Protein AF-A0A0L0VUH6-F1 (afdb_monomer_lite)

Foldseek 3Di:
DDDDDDDDDDDDDDDDDDDDDDDDDDDDDDDDDDDDDDDDDDDDDDDDDDDDDDDDDDDDDDDDDDDDDDDDDDDDDDPPPPDPPPPPPDDDQQCDQFPVGGGVLRLLVVQCPPPCLVVVCVDPVDPVQVSLVVSQVSCVVRRHDRDHSVVSNVSVVLLVVLLVVLVVCCVPVLVVQQVVLVVVLVVCVVPVPDDPPPNSNVVSVVVSVVVSCVSHVVD

Radius of gyration: 35.64 Å; chains: 1; bounding box: 73×97×100 Å

Organism: NCBI:txid1165861

Sequence (219 aa):
MSAITPTQPPLTPINTSQHTTQNSQALAPTEGTTASQTQNTPARGRGSRGRSRGGGRGGTQGGTRGGTRGGARSGTRGGAADQQGSQTPHRSWTNDKCRDGLSTLDLIVEWLTVEGNYNLWRNDTVSKREVDEVIVEYIIENGGGKRKWEGVDQQITNLEKKFRAALAYQSQTGQGILDAADELARQAAANPDDSEAEDYVGQAVTETETAIRKICKYF

Structure (mmCIF, N/CA/C/O backbone):
data_AF-A0A0L0VUH6-F1
#
_entry.id   AF-A0A0L0VUH6-F1
#
loop_
_atom_site.group_PDB
_atom_site.id
_atom_site.type_symbol
_atom_site.label_atom_id
_atom_site.label_alt_id
_atom_site.label_comp_id
_atom_site.label_asym_id
_atom_site.label_entity_id
_atom_site.label_seq_id
_atom_site.pdbx_PDB_ins_code
_atom_site.Cartn_x
_atom_site.Cartn_y
_atom_site.Cartn_z
_atom_site.occupancy
_atom_site.B_iso_or_equiv
_atom_site.auth_seq_id
_atom_site.auth_comp_id
_atom_site.auth_asym_id
_atom_site.auth_atom_id
_atom_site.pdbx_PDB_model_num
ATOM 1 N N . MET A 1 1 ? -39.116 -51.487 14.924 1.00 45.53 1 MET A N 1
ATOM 2 C CA . MET A 1 1 ? -37.885 -51.105 14.204 1.00 45.53 1 MET A CA 1
ATOM 3 C C . MET A 1 1 ? -38.313 -50.613 12.833 1.00 45.53 1 MET A C 1
ATOM 5 O O . MET A 1 1 ? -38.606 -51.429 11.973 1.00 45.53 1 MET A O 1
ATOM 9 N N . SER A 1 2 ? -38.486 -49.301 12.688 1.00 44.97 2 SER A N 1
ATOM 10 C CA . SER A 1 2 ? -38.948 -48.668 11.448 1.00 44.97 2 SER A CA 1
ATOM 11 C C . SER A 1 2 ? -37.732 -48.152 10.686 1.00 44.97 2 SER A C 1
ATOM 13 O O . SER A 1 2 ? -36.973 -47.357 11.235 1.00 44.97 2 SER A O 1
ATOM 15 N N . ALA A 1 3 ? -37.532 -48.619 9.454 1.00 51.47 3 ALA A N 1
ATOM 16 C CA . ALA A 1 3 ? -36.530 -48.079 8.541 1.00 51.47 3 ALA A CA 1
ATOM 17 C C . ALA A 1 3 ? -37.184 -46.984 7.690 1.00 51.47 3 ALA A C 1
ATOM 19 O O . ALA A 1 3 ? -38.199 -47.219 7.036 1.00 51.47 3 ALA A O 1
ATOM 20 N N . ILE A 1 4 ? -36.617 -45.782 7.764 1.00 59.38 4 ILE A N 1
ATOM 21 C CA . ILE A 1 4 ? -37.060 -44.576 7.070 1.00 59.38 4 ILE A CA 1
ATOM 22 C C . ILE A 1 4 ? -36.251 -44.468 5.775 1.00 59.38 4 ILE A C 1
ATOM 24 O O . ILE A 1 4 ? -35.022 -44.505 5.789 1.00 59.38 4 ILE A O 1
ATOM 28 N N . THR A 1 5 ? -36.966 -44.366 4.663 1.00 61.25 5 THR A N 1
ATOM 29 C CA . THR A 1 5 ? -36.486 -44.116 3.301 1.00 61.25 5 THR A CA 1
ATOM 30 C C . THR A 1 5 ? -35.843 -42.723 3.193 1.00 61.25 5 THR A C 1
ATOM 32 O O . THR A 1 5 ? -36.425 -41.766 3.707 1.00 61.25 5 THR A O 1
ATOM 35 N N . PRO A 1 6 ? -34.695 -42.545 2.513 1.00 61.16 6 PRO A N 1
ATOM 36 C CA . PRO A 1 6 ? -34.133 -41.217 2.285 1.00 61.16 6 PRO A CA 1
ATOM 37 C C . PRO A 1 6 ? -34.805 -40.518 1.091 1.00 61.16 6 PRO A C 1
ATOM 39 O O . PRO A 1 6 ? -34.715 -40.962 -0.052 1.00 61.16 6 PRO A O 1
ATOM 42 N N . THR A 1 7 ? -35.470 -39.400 1.381 1.00 55.62 7 T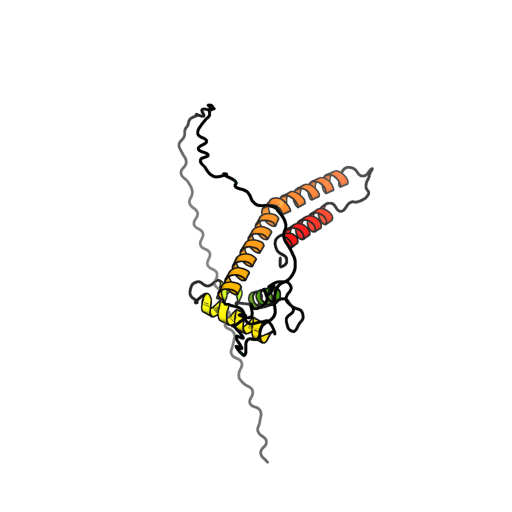HR A N 1
ATOM 43 C CA . THR A 1 7 ? -36.048 -38.452 0.418 1.00 55.62 7 THR A CA 1
ATOM 44 C C . THR A 1 7 ? -34.947 -37.600 -0.219 1.00 55.62 7 THR A C 1
ATOM 46 O O . THR A 1 7 ? -34.249 -36.859 0.469 1.00 55.62 7 THR A O 1
ATOM 49 N N . GLN A 1 8 ? -34.815 -37.686 -1.542 1.00 63.31 8 GLN A N 1
ATOM 50 C CA . GLN A 1 8 ? -33.976 -36.818 -2.371 1.00 63.31 8 GLN A CA 1
ATOM 51 C C . GLN A 1 8 ? -34.703 -35.483 -2.654 1.00 63.31 8 GLN A C 1
ATOM 53 O O . GLN A 1 8 ? -35.898 -35.513 -2.959 1.00 63.31 8 GLN A O 1
ATOM 58 N N . PRO A 1 9 ? -34.035 -34.315 -2.580 1.00 70.12 9 PRO A N 1
ATOM 59 C CA . PRO A 1 9 ? -34.650 -33.033 -2.927 1.00 70.12 9 PRO A CA 1
ATOM 60 C C . PRO A 1 9 ? -34.681 -32.787 -4.453 1.00 70.12 9 PRO A C 1
ATOM 62 O O . PRO A 1 9 ? -33.783 -33.247 -5.165 1.00 70.12 9 PRO A O 1
ATOM 65 N N . PRO A 1 10 ? -35.686 -32.054 -4.977 1.00 64.31 10 PRO A N 1
ATOM 66 C CA . PRO A 1 10 ? -35.826 -31.789 -6.408 1.00 64.31 10 PRO A CA 1
ATOM 67 C C . PRO A 1 10 ? -34.888 -30.675 -6.904 1.00 64.31 10 PRO A C 1
ATOM 69 O O . PRO A 1 10 ? -34.732 -29.634 -6.269 1.00 64.31 10 PRO A O 1
ATOM 72 N N . LEU A 1 11 ? -34.301 -30.902 -8.082 1.00 50.50 11 LEU A N 1
ATOM 73 C CA . LEU A 1 11 ? -33.482 -29.952 -8.836 1.00 50.50 11 LEU A CA 1
ATOM 74 C C . LEU A 1 11 ? -34.370 -28.884 -9.496 1.00 50.50 11 LEU A C 1
ATOM 76 O O . LEU A 1 11 ? -35.299 -29.214 -10.232 1.00 50.50 11 LEU A O 1
ATOM 80 N N . THR A 1 12 ? -34.065 -27.607 -9.274 1.00 61.31 12 THR A N 1
ATOM 81 C CA . THR A 1 12 ? -34.661 -26.478 -10.005 1.00 61.31 12 THR A CA 1
ATOM 82 C C . THR A 1 12 ? -33.835 -26.135 -11.253 1.00 61.31 12 THR A C 1
ATOM 84 O O . THR A 1 12 ? -32.605 -26.128 -11.165 1.00 61.31 12 THR A O 1
ATOM 87 N N . PRO A 1 13 ? -34.457 -25.807 -12.400 1.00 58.12 13 PRO A N 1
ATOM 88 C CA . PRO A 1 13 ? -33.733 -25.440 -13.616 1.00 58.12 13 PRO A CA 1
ATOM 89 C C . PRO A 1 13 ? -33.161 -24.012 -13.563 1.00 58.12 13 PRO A C 1
ATOM 91 O O . PRO A 1 13 ? -33.837 -23.061 -13.174 1.00 58.12 13 PRO A O 1
ATOM 94 N N . ILE A 1 14 ? -31.909 -23.882 -14.011 1.00 45.34 14 ILE A N 1
ATOM 95 C CA . ILE A 1 14 ? -31.193 -22.624 -14.258 1.00 45.34 14 ILE A CA 1
ATOM 96 C C . ILE A 1 14 ? -31.806 -21.947 -15.491 1.00 45.34 14 ILE A C 1
ATOM 98 O O . ILE A 1 14 ? -31.792 -22.509 -16.585 1.00 45.34 14 ILE A O 1
ATOM 102 N N . ASN A 1 15 ? -32.340 -20.737 -15.316 1.00 39.78 15 ASN A N 1
ATOM 103 C CA . ASN A 1 15 ? -32.792 -19.889 -16.414 1.00 39.78 15 ASN A CA 1
ATOM 104 C C . ASN A 1 15 ? -31.609 -19.053 -16.925 1.00 39.78 15 ASN A C 1
ATOM 106 O O . ASN A 1 15 ? -31.165 -18.107 -16.276 1.00 39.78 15 ASN A O 1
ATOM 110 N N . THR A 1 16 ? -31.085 -19.443 -18.084 1.00 45.25 16 THR A N 1
ATOM 111 C CA . THR A 1 16 ? -30.173 -18.647 -18.903 1.00 45.25 16 THR A CA 1
ATOM 112 C C . THR A 1 16 ? -31.002 -17.713 -19.779 1.00 45.25 16 THR A C 1
ATOM 114 O O . THR A 1 16 ? -31.770 -18.177 -20.616 1.00 45.25 16 THR A O 1
ATOM 117 N N . SER A 1 17 ? -30.816 -16.403 -19.640 1.00 42.78 17 SER A N 1
ATOM 118 C CA . SER A 1 17 ? -31.222 -15.433 -20.661 1.00 42.78 17 SER A CA 1
ATOM 119 C C . SER A 1 17 ? -30.158 -14.351 -20.788 1.00 42.78 17 SER A C 1
ATOM 121 O O . SER A 1 17 ? -30.015 -13.471 -19.945 1.00 42.78 17 SER A O 1
ATOM 123 N N . GLN A 1 18 ? -29.387 -14.474 -21.865 1.00 44.50 18 GLN A N 1
ATOM 124 C CA . GLN A 1 18 ? -28.604 -13.407 -22.471 1.00 44.50 18 GLN A CA 1
ATOM 125 C C . GLN A 1 18 ? -29.563 -12.496 -23.240 1.00 44.50 18 GLN A C 1
ATOM 127 O O . GLN A 1 18 ? -30.376 -13.015 -23.996 1.00 44.50 18 GLN A O 1
ATOM 132 N N . HIS A 1 19 ? -29.423 -11.174 -23.139 1.00 41.66 19 HIS A N 1
ATOM 133 C CA . HIS A 1 19 ? -29.812 -10.281 -24.231 1.00 41.66 19 HIS A CA 1
ATOM 134 C C . HIS A 1 19 ? -28.859 -9.086 -24.331 1.00 41.66 19 HIS A C 1
ATOM 136 O O . HIS A 1 19 ? -28.822 -8.191 -23.492 1.00 41.66 19 HIS A O 1
ATOM 142 N N . THR A 1 20 ? -28.085 -9.119 -25.412 1.00 37.25 20 THR A N 1
ATOM 143 C CA . THR A 1 20 ? -27.395 -8.017 -26.078 1.00 37.25 20 THR A CA 1
ATOM 144 C C . THR A 1 20 ? -28.388 -6.939 -26.520 1.00 37.25 20 THR A C 1
ATOM 146 O O . THR A 1 20 ? -29.437 -7.264 -27.070 1.00 37.25 20 THR A O 1
ATOM 149 N N . THR A 1 21 ? -28.031 -5.658 -26.404 1.00 43.62 21 THR A N 1
ATOM 150 C CA . THR A 1 21 ? -28.486 -4.621 -27.345 1.00 43.62 21 THR A CA 1
ATOM 151 C C . THR A 1 21 ? -27.389 -3.574 -27.515 1.00 43.62 21 THR A C 1
ATOM 153 O O . THR A 1 21 ? -27.015 -2.868 -26.582 1.00 43.62 21 THR A O 1
ATOM 156 N N . GLN A 1 22 ? -26.859 -3.537 -28.736 1.00 38.44 22 GLN A N 1
ATOM 157 C CA . GLN A 1 22 ? -26.059 -2.462 -29.306 1.00 38.44 22 GLN A CA 1
ATOM 158 C C . GLN A 1 22 ? -26.933 -1.214 -29.468 1.00 38.44 22 GLN A C 1
ATOM 160 O O . GLN A 1 22 ? -28.085 -1.332 -29.881 1.00 38.44 22 GLN A O 1
ATOM 165 N N . ASN A 1 23 ? -26.376 -0.022 -29.260 1.00 44.12 23 ASN A N 1
ATOM 166 C CA . ASN A 1 23 ? -26.868 1.138 -29.993 1.00 44.12 23 ASN A CA 1
ATOM 167 C C . ASN A 1 23 ? -25.711 2.064 -30.370 1.00 44.12 23 ASN A C 1
ATOM 169 O O . ASN A 1 23 ? -25.041 2.644 -29.518 1.00 44.12 23 ASN A O 1
ATOM 173 N N . SER A 1 24 ? -25.480 2.154 -31.674 1.00 41.31 24 SER A N 1
ATOM 174 C CA . SER A 1 24 ? -24.585 3.097 -32.327 1.00 41.31 24 SER A CA 1
ATOM 175 C C . SER A 1 24 ? -25.393 4.324 -32.725 1.00 41.31 24 SER A C 1
ATOM 177 O O . SER A 1 24 ? -26.361 4.181 -33.462 1.00 41.31 24 SER A O 1
ATOM 179 N N . GLN A 1 25 ? -24.956 5.523 -32.342 1.00 45.19 25 GLN A N 1
ATOM 180 C CA . GLN A 1 25 ? -25.205 6.726 -33.139 1.00 45.19 25 GLN A CA 1
ATOM 181 C C . GLN A 1 25 ? -23.955 7.605 -33.127 1.00 45.19 25 GLN A C 1
ATOM 183 O O . GLN A 1 25 ? -23.572 8.176 -32.111 1.00 45.19 25 GLN A O 1
ATOM 188 N N . ALA A 1 26 ? -23.320 7.664 -34.294 1.00 38.22 26 ALA A N 1
ATOM 189 C CA . ALA A 1 26 ? -22.352 8.672 -34.678 1.00 38.22 26 ALA A CA 1
ATOM 190 C C . ALA A 1 26 ? -23.078 9.746 -35.499 1.00 38.22 26 ALA A C 1
ATOM 192 O O . ALA A 1 26 ? -23.888 9.404 -36.358 1.00 38.22 26 ALA A O 1
ATOM 193 N N . LEU A 1 27 ? -22.742 11.015 -35.272 1.00 41.66 27 LEU A N 1
ATOM 194 C CA . LEU A 1 27 ? -22.866 12.113 -36.234 1.00 41.66 27 LEU A CA 1
ATOM 195 C C . LEU A 1 27 ? -21.835 13.185 -35.846 1.00 41.66 27 LEU A C 1
ATOM 197 O O . LEU A 1 27 ? -21.813 13.662 -34.715 1.00 41.66 27 LEU A O 1
ATOM 201 N N . ALA A 1 28 ? -20.933 13.470 -36.784 1.00 40.94 28 ALA A N 1
ATOM 202 C CA . ALA A 1 28 ? -19.843 14.446 -36.714 1.00 40.94 28 ALA A CA 1
ATOM 203 C C . ALA A 1 28 ? -20.302 15.822 -37.283 1.00 40.94 28 ALA A C 1
ATOM 205 O O . ALA A 1 28 ? -21.505 16.062 -37.360 1.00 40.94 28 ALA A O 1
ATOM 206 N N . PRO A 1 29 ? -19.407 16.697 -37.785 1.00 51.34 29 PRO A N 1
ATO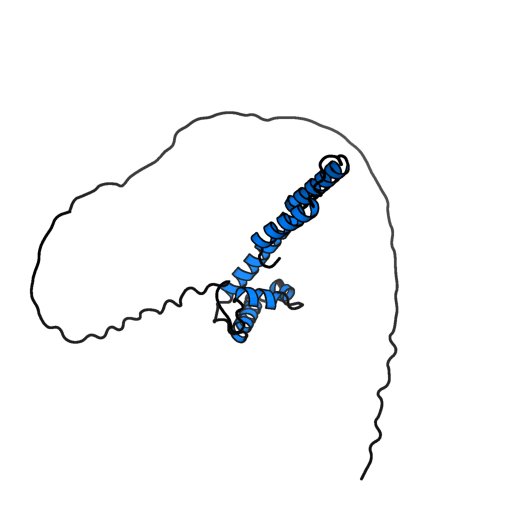M 207 C CA . PRO A 1 29 ? -18.641 17.724 -37.072 1.00 51.34 29 PRO A CA 1
ATOM 208 C C . PRO A 1 29 ? -19.001 19.157 -37.539 1.00 51.34 29 PRO A C 1
ATOM 210 O O . PRO A 1 29 ? -19.604 19.339 -38.594 1.00 51.34 29 PRO A O 1
ATOM 213 N N . THR A 1 30 ? -18.550 20.195 -36.828 1.00 41.25 30 THR A N 1
ATOM 214 C CA . THR A 1 30 ? -18.412 21.546 -37.414 1.00 41.25 30 THR A CA 1
ATOM 215 C C . THR A 1 30 ? -17.093 22.182 -36.995 1.00 41.25 30 THR A C 1
ATOM 217 O O . THR A 1 30 ? -16.830 22.374 -35.809 1.00 41.25 30 THR A O 1
ATOM 220 N N . GLU A 1 31 ? -16.278 22.477 -38.004 1.00 36.47 31 GLU A N 1
ATOM 221 C CA . GLU A 1 31 ? -14.989 23.160 -37.956 1.00 36.47 31 GLU A CA 1
ATOM 222 C C . GLU A 1 31 ? -15.128 24.694 -38.004 1.00 36.47 31 GLU A C 1
ATOM 224 O O . GLU A 1 31 ? -16.143 25.226 -38.451 1.00 36.47 31 GLU A O 1
ATOM 229 N N . GLY A 1 32 ? -14.025 25.373 -37.656 1.00 33.19 32 GLY A N 1
ATOM 230 C CA . GLY A 1 32 ? -13.694 26.758 -38.031 1.00 33.19 32 GLY A CA 1
ATOM 231 C C . GLY A 1 32 ? -14.122 27.800 -36.989 1.00 33.19 32 GLY A C 1
ATOM 232 O O . GLY A 1 32 ? -15.276 27.851 -36.603 1.00 33.19 32 GLY A O 1
ATOM 233 N N . THR A 1 33 ? -13.287 28.719 -36.499 1.00 35.22 33 THR A N 1
ATOM 234 C CA . THR A 1 33 ? -12.288 29.507 -37.235 1.00 35.22 33 THR A CA 1
ATOM 235 C C . THR A 1 33 ? -11.374 30.271 -36.251 1.00 35.22 33 THR A C 1
ATOM 237 O O . THR A 1 33 ? -11.850 31.059 -35.444 1.00 35.22 33 THR A O 1
ATOM 240 N N . THR A 1 34 ? -10.069 29.993 -36.349 1.00 33.03 34 THR A N 1
ATOM 241 C CA . THR A 1 34 ? -8.914 30.905 -36.540 1.00 33.03 34 THR A CA 1
ATOM 242 C C . THR A 1 34 ? -8.595 32.091 -35.603 1.00 33.03 34 THR A C 1
ATOM 244 O O . THR A 1 34 ? -9.346 33.053 -35.499 1.00 33.03 34 THR A O 1
ATOM 247 N N . ALA A 1 35 ? -7.311 32.063 -35.186 1.00 34.69 35 ALA A N 1
ATOM 248 C CA . ALA A 1 35 ? -6.339 33.159 -34.983 1.00 34.69 35 ALA A CA 1
ATOM 249 C C . ALA A 1 35 ? -6.442 34.023 -33.716 1.00 34.69 35 ALA A C 1
ATOM 251 O O . ALA A 1 35 ? -7.524 34.360 -33.273 1.00 34.69 35 ALA A O 1
ATOM 252 N N . SER A 1 36 ? -5.371 34.552 -33.116 1.00 34.91 36 SER A N 1
ATOM 253 C CA . SER A 1 36 ? -3.905 34.420 -33.191 1.00 34.91 36 SER A CA 1
ATOM 254 C C . SER A 1 36 ? -3.344 35.334 -32.073 1.00 34.91 36 SER A C 1
ATOM 256 O O . SER A 1 36 ? -4.065 36.194 -31.575 1.00 34.91 36 SER A O 1
ATOM 258 N N . GLN A 1 37 ? -2.031 35.246 -31.826 1.00 40.22 37 GLN A N 1
ATOM 259 C CA . GLN A 1 37 ? -1.150 36.282 -31.244 1.00 40.22 37 GLN A CA 1
ATOM 260 C C . GLN A 1 37 ? -1.112 36.435 -29.714 1.00 40.22 37 GLN A C 1
ATOM 262 O O . GLN A 1 37 ? -2.118 36.276 -29.044 1.00 40.22 37 GLN A O 1
ATOM 267 N N . THR A 1 38 ? -0.032 36.854 -29.048 1.00 32.22 38 THR A N 1
ATOM 268 C CA . THR A 1 38 ? 1.427 36.965 -29.265 1.00 32.22 38 THR A CA 1
ATOM 269 C C . THR A 1 38 ? 1.933 37.564 -27.937 1.00 32.22 38 THR A C 1
ATOM 271 O O . THR A 1 38 ? 1.322 38.507 -27.456 1.00 32.22 38 THR A O 1
ATOM 274 N N . GLN A 1 39 ? 3.020 37.021 -27.374 1.00 37.69 39 GLN A N 1
ATOM 275 C CA . GLN A 1 39 ? 4.030 37.649 -26.488 1.00 37.69 39 GLN A CA 1
ATOM 276 C C . GLN A 1 39 ? 3.591 38.535 -25.294 1.00 37.69 39 GLN A C 1
ATOM 278 O O . GLN A 1 39 ? 2.885 39.523 -25.440 1.00 37.69 39 GLN A O 1
ATOM 283 N N . ASN A 1 40 ? 4.184 38.287 -24.116 1.00 41.88 40 ASN A N 1
ATOM 284 C CA . ASN A 1 40 ? 5.182 39.202 -23.529 1.00 41.88 40 ASN A CA 1
ATOM 285 C C . ASN A 1 40 ? 5.651 38.733 -22.141 1.00 41.88 40 ASN A C 1
ATOM 287 O O . ASN A 1 40 ? 4.916 38.757 -21.157 1.00 41.88 40 ASN A O 1
ATOM 291 N N . THR A 1 41 ? 6.930 38.377 -22.063 1.00 40.84 41 THR A N 1
ATOM 292 C CA . THR A 1 41 ? 7.759 38.496 -20.859 1.00 40.84 41 THR A CA 1
ATOM 293 C C . THR A 1 41 ? 8.049 39.975 -20.588 1.00 40.84 41 THR A C 1
ATOM 295 O O . THR A 1 41 ? 8.183 40.762 -21.526 1.00 40.84 41 THR A O 1
ATOM 298 N N . PRO A 1 42 ? 8.280 40.349 -19.322 1.00 45.25 42 PRO A N 1
ATOM 299 C CA . PRO A 1 42 ? 9.554 41.010 -19.062 1.00 45.25 42 PRO A CA 1
ATOM 300 C C . PRO A 1 42 ? 10.287 40.462 -17.836 1.00 45.25 42 PRO A C 1
ATOM 302 O O . PRO A 1 42 ? 9.715 40.085 -16.815 1.00 45.25 42 PRO A O 1
ATOM 305 N N . ALA A 1 43 ? 11.608 40.456 -17.972 1.00 38.41 43 ALA A N 1
ATOM 306 C CA . ALA A 1 43 ? 12.579 40.161 -16.937 1.00 38.41 43 ALA A CA 1
ATOM 307 C C . ALA A 1 43 ? 13.034 41.434 -16.190 1.00 38.41 43 ALA A C 1
ATOM 309 O O . ALA A 1 43 ? 12.975 42.531 -16.740 1.00 38.41 43 ALA A O 1
ATOM 310 N N . ARG A 1 44 ? 13.666 41.197 -15.025 1.00 37.28 44 ARG A N 1
ATOM 311 C CA . ARG A 1 44 ? 14.695 41.990 -14.297 1.00 37.28 44 ARG A CA 1
ATOM 312 C C . ARG A 1 44 ? 14.286 42.948 -13.162 1.00 37.28 44 ARG A C 1
ATOM 314 O O . ARG A 1 44 ? 13.527 43.884 -13.345 1.00 37.28 44 ARG A O 1
ATOM 321 N N . GLY A 1 45 ? 15.032 42.799 -12.051 1.00 33.62 45 GLY A N 1
ATOM 322 C CA . GLY A 1 45 ? 15.390 43.851 -11.076 1.00 33.62 45 GLY A CA 1
ATOM 323 C C . GLY A 1 45 ? 15.231 43.403 -9.614 1.00 33.62 45 GLY A C 1
ATOM 324 O O . GLY A 1 45 ? 14.161 43.540 -9.050 1.00 33.62 45 GLY A O 1
ATOM 325 N N . ARG A 1 46 ? 16.164 42.666 -8.993 1.00 35.16 46 ARG A N 1
ATOM 326 C CA . ARG A 1 46 ? 17.366 43.128 -8.252 1.00 35.16 46 ARG A CA 1
ATOM 327 C C . ARG A 1 46 ? 17.111 44.286 -7.262 1.00 35.16 46 ARG A C 1
ATOM 329 O O . ARG A 1 46 ? 17.062 45.430 -7.688 1.00 35.16 46 ARG A O 1
ATOM 336 N N . GLY A 1 47 ? 17.159 44.004 -5.949 1.00 31.39 47 GLY A N 1
ATOM 337 C CA . GLY A 1 47 ? 17.685 44.972 -4.967 1.00 31.39 47 GLY A CA 1
ATOM 338 C C . GLY A 1 47 ? 17.025 45.081 -3.582 1.00 31.39 47 GLY A C 1
ATOM 339 O O . GLY A 1 47 ? 16.186 45.935 -3.377 1.00 31.39 47 GLY A O 1
ATOM 340 N N . SER A 1 48 ? 17.569 44.329 -2.617 1.00 35.97 48 SER A N 1
ATOM 341 C CA . SER A 1 48 ? 18.084 44.799 -1.310 1.00 35.97 48 SER A CA 1
ATOM 342 C C . SER A 1 48 ? 17.198 45.481 -0.236 1.00 35.97 48 SER A C 1
ATOM 344 O O . SER A 1 48 ? 16.644 46.551 -0.435 1.00 35.97 48 SER A O 1
ATOM 346 N N . ARG A 1 49 ? 17.391 44.952 0.990 1.00 40.47 49 ARG A N 1
ATOM 347 C CA . ARG A 1 49 ? 17.370 45.580 2.337 1.00 40.47 49 ARG A CA 1
ATOM 348 C C . ARG A 1 49 ? 16.050 45.603 3.118 1.00 40.47 49 ARG A C 1
ATOM 350 O O . ARG A 1 49 ? 15.167 46.409 2.886 1.00 40.47 49 ARG A O 1
ATOM 357 N N . GLY A 1 50 ? 16.040 44.795 4.182 1.00 35.41 50 GLY A N 1
ATOM 358 C CA . GLY A 1 50 ? 15.082 44.882 5.285 1.00 35.41 50 GLY A CA 1
ATOM 359 C C . GLY A 1 50 ? 15.320 43.833 6.375 1.00 35.41 50 GLY A C 1
ATOM 360 O O . GLY A 1 50 ? 14.402 43.115 6.747 1.00 35.41 50 GLY A O 1
ATOM 361 N N . ARG A 1 51 ? 16.562 43.674 6.860 1.00 37.12 51 ARG A N 1
ATOM 362 C CA . ARG A 1 51 ? 16.857 42.843 8.043 1.00 37.12 51 ARG A CA 1
ATOM 363 C C . ARG A 1 51 ? 16.472 43.622 9.301 1.00 37.12 51 ARG A C 1
ATOM 365 O O . ARG A 1 51 ? 17.210 44.516 9.696 1.00 37.12 51 ARG A O 1
ATOM 372 N N . SER A 1 52 ? 15.386 43.226 9.956 1.00 38.09 52 SER A N 1
ATOM 373 C CA . SER A 1 52 ? 15.122 43.591 11.348 1.00 38.09 52 SER A CA 1
ATOM 374 C C . SER A 1 52 ? 15.576 42.431 12.240 1.00 38.09 52 SER A C 1
ATOM 376 O O . SER A 1 52 ? 14.915 41.401 12.339 1.00 38.09 52 SER A O 1
ATOM 378 N N . ARG A 1 53 ? 16.783 42.553 12.807 1.00 38.84 53 ARG A N 1
ATOM 379 C CA . ARG A 1 53 ? 17.292 41.712 13.902 1.00 38.84 53 ARG A CA 1
ATOM 380 C C . ARG A 1 53 ? 17.353 42.603 15.134 1.00 38.84 53 ARG A C 1
ATOM 382 O O . ARG A 1 53 ? 18.245 43.440 15.232 1.00 38.84 53 ARG A O 1
ATOM 389 N N . GLY A 1 54 ? 16.413 42.414 16.049 1.00 35.66 54 GLY A N 1
ATOM 390 C CA . GLY A 1 54 ? 16.400 43.058 17.354 1.00 35.66 54 GLY A CA 1
ATOM 391 C C . GLY A 1 54 ? 16.519 42.024 18.468 1.00 35.66 54 GLY A C 1
ATOM 392 O O . GLY A 1 54 ? 15.647 41.178 18.604 1.00 35.66 54 GLY A O 1
ATOM 393 N N . GLY A 1 55 ? 17.591 42.148 19.255 1.00 33.22 55 GLY A N 1
ATOM 394 C CA . GLY A 1 55 ? 17.530 42.029 20.714 1.00 33.22 55 GLY A CA 1
ATOM 395 C C . GLY A 1 55 ? 17.777 40.659 21.350 1.00 33.22 55 GLY A C 1
ATOM 396 O O . GLY A 1 55 ? 16.963 39.756 21.226 1.00 33.22 55 GLY A O 1
ATOM 397 N N . GLY A 1 56 ? 18.846 40.567 22.154 1.00 33.56 56 GLY A N 1
ATOM 398 C CA . GLY A 1 56 ? 18.828 39.710 23.346 1.00 33.56 56 GLY A CA 1
ATOM 399 C C . GLY A 1 56 ? 20.032 38.797 23.586 1.00 33.56 56 GLY A C 1
ATOM 400 O O . GLY A 1 56 ? 19.862 37.588 23.690 1.00 33.56 56 GLY A O 1
ATOM 401 N N . ARG A 1 57 ? 21.246 39.344 23.739 1.00 37.69 57 ARG A N 1
ATOM 402 C CA . ARG A 1 57 ? 22.324 38.683 24.502 1.00 37.69 57 ARG A CA 1
ATOM 403 C C . ARG A 1 57 ? 23.015 39.712 25.393 1.00 37.69 57 ARG A C 1
ATOM 405 O O . ARG A 1 57 ? 23.859 40.466 24.927 1.00 37.69 57 ARG A O 1
ATOM 412 N N . GLY A 1 58 ? 22.633 39.723 26.666 1.00 36.69 58 GLY A N 1
ATOM 413 C CA . GLY A 1 58 ? 23.362 40.365 27.755 1.00 36.69 58 GLY A CA 1
ATOM 414 C C . GLY A 1 58 ? 23.713 39.290 28.774 1.00 36.69 58 GLY A C 1
ATOM 415 O O . GLY A 1 58 ? 22.819 38.689 29.359 1.00 36.69 58 GLY A O 1
ATOM 416 N N . GLY A 1 59 ? 25.004 38.989 28.897 1.00 36.03 59 GLY A N 1
ATOM 417 C CA . GLY A 1 59 ? 25.535 38.060 29.886 1.00 36.03 59 GLY A CA 1
ATOM 418 C C . GLY A 1 59 ? 25.795 38.741 31.226 1.00 36.03 59 GLY A C 1
ATOM 419 O O . GLY A 1 59 ? 26.061 39.939 31.296 1.00 36.03 59 GLY A O 1
ATOM 420 N N . THR A 1 60 ? 25.752 37.952 32.292 1.00 37.25 60 THR A N 1
ATOM 421 C CA . THR A 1 60 ? 26.344 38.256 33.602 1.00 37.25 60 THR A CA 1
ATOM 422 C C . THR A 1 60 ? 26.605 36.899 34.260 1.00 37.25 60 THR A C 1
ATOM 424 O O . THR A 1 60 ? 25.710 36.069 34.345 1.00 37.25 60 THR A O 1
ATOM 427 N N . GLN A 1 61 ? 27.881 36.511 34.318 1.00 40.75 61 GLN A N 1
ATOM 428 C CA . GLN A 1 61 ? 28.681 36.380 35.545 1.00 40.75 61 GLN A CA 1
ATOM 429 C C . GLN A 1 61 ? 28.283 35.216 36.462 1.00 40.75 61 GLN A C 1
ATOM 431 O O . GLN A 1 61 ? 27.172 35.164 36.970 1.00 40.75 61 GLN A O 1
ATOM 436 N N . GLY A 1 62 ? 29.261 34.353 36.759 1.00 35.97 62 GL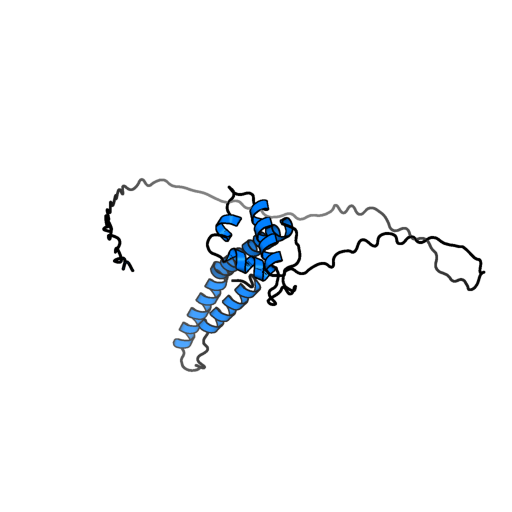Y A N 1
ATOM 437 C CA . GLY A 1 62 ? 29.221 33.515 37.958 1.00 35.97 62 GLY A CA 1
ATOM 438 C C . GLY A 1 62 ? 29.811 32.121 37.794 1.00 35.97 62 GLY A C 1
ATOM 439 O O . GLY A 1 62 ? 29.090 31.137 37.891 1.00 35.97 62 GLY A O 1
ATOM 440 N N . GLY A 1 63 ? 31.122 32.014 37.582 1.00 37.50 63 GLY A N 1
ATOM 441 C CA . GLY A 1 63 ? 31.847 30.774 37.845 1.00 37.50 63 GLY A CA 1
ATOM 442 C C . GLY A 1 63 ? 32.883 31.016 38.929 1.00 37.50 63 GLY A C 1
ATOM 443 O O . GLY A 1 63 ? 33.835 31.737 38.660 1.00 37.50 63 GLY A O 1
ATOM 444 N N . THR A 1 64 ? 32.723 30.431 40.123 1.00 35.88 64 THR A N 1
ATOM 445 C CA . THR A 1 64 ? 33.803 29.791 40.910 1.00 35.88 64 THR A CA 1
ATOM 446 C C . THR A 1 64 ? 33.294 29.181 42.227 1.00 35.88 64 THR A C 1
ATOM 448 O O . THR A 1 64 ? 32.653 29.843 43.028 1.00 35.88 64 THR A O 1
ATOM 451 N N . ARG A 1 65 ? 33.657 27.904 42.422 1.00 41.72 65 ARG A N 1
ATOM 452 C CA . ARG A 1 65 ? 34.218 27.246 43.625 1.00 41.72 65 ARG A CA 1
ATOM 453 C C . ARG A 1 65 ? 33.674 27.561 45.035 1.00 41.72 65 ARG A C 1
ATOM 455 O O . ARG A 1 65 ? 33.878 28.635 45.580 1.00 41.72 65 ARG A O 1
ATOM 462 N N . GLY A 1 66 ? 33.255 26.484 45.700 1.00 36.31 66 GLY A N 1
ATOM 463 C CA . GLY A 1 66 ? 33.192 26.289 47.157 1.00 36.31 66 GLY A CA 1
ATOM 464 C C . GLY A 1 66 ? 32.273 25.090 47.411 1.00 36.31 66 GLY A C 1
ATOM 465 O O . GLY A 1 66 ? 31.208 25.029 46.823 1.00 36.31 66 GLY A O 1
ATOM 466 N N . GLY A 1 67 ? 32.604 24.028 48.133 1.00 33.91 67 GLY A N 1
ATOM 467 C CA . GLY A 1 67 ? 33.383 23.930 49.356 1.00 33.91 67 GLY A CA 1
ATOM 468 C C . GLY A 1 67 ? 32.582 23.008 50.285 1.00 33.91 67 GLY A C 1
ATOM 469 O O . GLY A 1 67 ? 31.399 23.216 50.516 1.00 33.91 67 GLY A O 1
ATOM 470 N N . THR A 1 68 ? 33.217 21.933 50.721 1.00 40.16 68 THR A N 1
ATOM 471 C CA . THR A 1 68 ? 32.716 20.818 51.535 1.00 40.16 68 THR A CA 1
ATOM 472 C C . THR A 1 68 ? 32.021 21.188 52.857 1.00 40.16 68 THR A C 1
ATOM 474 O O . THR A 1 68 ? 32.436 22.122 53.531 1.00 40.16 68 THR A O 1
ATOM 477 N N . ARG A 1 69 ? 31.151 20.256 53.294 1.00 43.56 69 ARG A N 1
ATOM 478 C CA . ARG A 1 69 ? 30.734 19.909 54.676 1.00 43.56 69 ARG A CA 1
ATOM 479 C C . ARG A 1 69 ? 29.742 20.830 55.399 1.00 43.56 69 ARG A C 1
ATOM 481 O O . ARG A 1 69 ? 30.066 21.939 55.797 1.00 43.56 69 ARG A O 1
ATOM 488 N N . GLY A 1 70 ? 28.600 20.240 55.762 1.00 35.78 70 GLY A N 1
ATOM 489 C CA . GLY A 1 70 ? 27.741 20.744 56.830 1.00 35.78 70 GLY A CA 1
ATOM 490 C C . GLY A 1 70 ? 26.568 19.818 57.161 1.00 35.78 70 GLY A C 1
ATOM 491 O O . GLY A 1 70 ? 25.579 19.817 56.448 1.00 35.78 70 GLY A O 1
ATOM 492 N N . GLY A 1 71 ? 26.692 19.077 58.266 1.00 33.81 71 GLY A N 1
ATOM 493 C CA . GLY A 1 71 ? 25.631 18.961 59.277 1.00 33.81 71 GLY A CA 1
ATOM 494 C C . GLY A 1 71 ? 24.418 18.067 59.004 1.00 33.81 71 GLY A C 1
ATOM 495 O O . GLY A 1 71 ? 23.490 18.434 58.299 1.00 33.81 71 GLY A O 1
ATOM 496 N N . ALA A 1 72 ? 24.378 16.941 59.715 1.00 43.16 72 ALA A N 1
ATOM 497 C CA . ALA A 1 72 ? 23.195 16.122 59.954 1.00 43.16 72 ALA A CA 1
ATOM 498 C C . ALA A 1 72 ? 22.038 16.893 60.625 1.00 43.16 72 ALA A C 1
ATOM 500 O O . ALA A 1 72 ? 22.299 17.744 61.476 1.00 43.16 72 ALA A O 1
ATOM 501 N N . ARG A 1 73 ? 20.785 16.478 60.354 1.00 42.12 73 ARG A N 1
ATOM 502 C CA . ARG A 1 73 ? 19.727 16.225 61.362 1.00 42.12 73 ARG A CA 1
ATOM 503 C C . ARG A 1 73 ? 18.434 15.662 60.741 1.00 42.12 73 ARG A C 1
ATOM 505 O O . ARG A 1 73 ? 17.831 16.284 59.883 1.00 42.12 73 ARG A O 1
ATOM 512 N N . SER A 1 74 ? 18.066 14.476 61.234 1.00 42.84 74 SER A N 1
ATOM 513 C CA . SER A 1 74 ? 16.727 13.948 61.564 1.00 42.84 74 SER A CA 1
ATOM 514 C C . SER A 1 74 ? 15.478 14.579 60.919 1.00 42.84 74 SER A C 1
ATOM 516 O O . SER A 1 74 ? 15.206 15.759 61.121 1.00 42.84 74 SER A O 1
ATOM 518 N N . GLY A 1 75 ? 14.641 13.748 60.281 1.00 37.62 75 GLY A N 1
ATOM 519 C CA . GLY A 1 75 ? 13.304 14.138 59.823 1.00 37.62 75 GLY A CA 1
ATOM 520 C C . GLY A 1 75 ? 12.469 12.979 59.268 1.00 37.62 75 GLY A C 1
ATOM 521 O O . GLY A 1 75 ? 12.548 12.636 58.099 1.00 37.62 75 GLY A O 1
ATOM 522 N N . THR A 1 76 ? 11.687 12.379 60.156 1.00 39.59 76 THR A N 1
ATOM 523 C CA . THR A 1 76 ? 10.574 11.429 60.011 1.00 39.59 76 THR A CA 1
ATOM 524 C C . THR A 1 76 ? 9.694 11.539 58.746 1.00 39.59 76 THR A C 1
ATOM 526 O O . THR A 1 76 ? 9.317 12.630 58.346 1.00 39.59 76 THR A O 1
ATOM 529 N N . ARG A 1 77 ? 9.288 10.360 58.231 1.00 45.62 77 ARG A N 1
ATOM 530 C CA . ARG A 1 77 ? 8.089 9.999 57.428 1.00 45.62 77 ARG A CA 1
ATOM 531 C C . ARG A 1 77 ? 7.519 11.020 56.429 1.00 45.62 77 ARG A C 1
ATOM 533 O O . ARG A 1 77 ? 6.894 12.003 56.804 1.00 45.62 77 ARG A O 1
ATOM 540 N N . GLY A 1 78 ? 7.472 10.585 55.174 1.00 35.16 78 GLY A N 1
ATOM 541 C CA . GLY A 1 78 ? 6.505 11.059 54.188 1.00 35.16 78 GLY A CA 1
ATOM 542 C C . GLY A 1 78 ? 6.621 10.242 52.913 1.00 35.16 78 GLY A C 1
ATOM 543 O O . GLY A 1 78 ? 7.381 10.599 52.023 1.00 35.16 78 GLY A O 1
ATOM 544 N N . GLY A 1 79 ? 5.917 9.111 52.851 1.00 44.28 79 GLY A N 1
ATOM 545 C CA . GLY A 1 79 ? 5.750 8.359 51.614 1.00 44.28 79 GLY A CA 1
ATOM 546 C C . GLY A 1 79 ? 4.937 9.188 50.629 1.00 44.28 79 GLY A C 1
ATOM 547 O O . GLY A 1 79 ? 3.714 9.145 50.655 1.00 44.28 79 GLY A O 1
ATOM 548 N N . ALA A 1 80 ? 5.623 9.943 49.781 1.00 40.47 80 ALA A N 1
ATOM 549 C CA . ALA A 1 80 ? 5.085 10.437 48.528 1.00 40.47 80 ALA A CA 1
ATOM 550 C C . ALA A 1 80 ? 5.609 9.502 47.435 1.00 40.47 80 ALA A C 1
ATOM 552 O O . ALA A 1 80 ? 6.604 9.782 46.768 1.00 40.47 80 ALA A O 1
ATOM 553 N N . ALA A 1 81 ? 4.950 8.349 47.284 1.00 47.44 81 ALA A N 1
ATOM 554 C CA . ALA A 1 81 ? 4.924 7.658 46.001 1.00 47.44 81 ALA A CA 1
ATOM 555 C C . ALA A 1 81 ? 4.047 8.511 45.077 1.00 47.44 81 ALA A C 1
ATOM 557 O O . ALA A 1 81 ? 2.885 8.201 44.823 1.00 47.44 81 ALA A O 1
ATOM 558 N N . ASP A 1 82 ? 4.587 9.668 44.698 1.00 42.53 82 ASP A N 1
ATOM 559 C CA . ASP A 1 82 ? 3.979 10.532 43.711 1.00 42.53 82 ASP A CA 1
ATOM 560 C C . ASP A 1 82 ? 4.046 9.800 42.377 1.00 42.53 82 ASP A C 1
ATOM 562 O O . ASP A 1 82 ? 5.032 9.132 42.043 1.00 42.53 82 ASP A O 1
ATOM 566 N N . GLN A 1 83 ? 2.916 9.833 41.696 1.00 53.06 83 GLN A N 1
ATOM 567 C CA . GLN A 1 83 ? 2.572 8.982 40.583 1.00 53.06 83 GLN A CA 1
ATOM 568 C C . GLN A 1 83 ? 3.556 9.251 39.448 1.00 53.06 83 GLN A C 1
ATOM 570 O O . GLN A 1 83 ? 3.375 10.165 38.645 1.00 53.06 83 GLN A O 1
ATOM 575 N N . GLN A 1 84 ? 4.600 8.425 39.349 1.00 45.72 84 GLN A N 1
ATOM 576 C CA . GLN A 1 84 ? 5.282 8.220 38.083 1.00 45.72 84 GLN A CA 1
ATOM 577 C C . GLN A 1 84 ? 4.230 7.626 37.157 1.00 45.72 84 GLN A C 1
ATOM 579 O O . GLN A 1 84 ? 4.022 6.414 37.137 1.00 45.72 84 GLN A O 1
ATOM 584 N N . GLY A 1 85 ? 3.504 8.500 36.453 1.00 44.94 85 GLY A N 1
ATOM 585 C CA . GLY A 1 85 ? 2.654 8.114 35.347 1.00 44.94 85 GLY A CA 1
ATOM 586 C C . GLY A 1 85 ? 3.513 7.231 34.468 1.00 44.94 85 GLY A C 1
ATOM 587 O O . GLY A 1 85 ? 4.494 7.704 33.893 1.00 44.94 85 GLY A O 1
ATOM 588 N N . SER A 1 86 ? 3.215 5.933 34.465 1.00 51.69 86 SER A N 1
ATOM 589 C CA . SER A 1 86 ? 3.927 4.966 33.655 1.00 51.69 86 SER A CA 1
ATOM 590 C C . SER A 1 86 ? 3.704 5.403 32.217 1.00 51.69 86 SER A C 1
ATOM 592 O O . SER A 1 86 ? 2.649 5.123 31.642 1.00 51.69 86 SER A O 1
ATOM 594 N N . GLN A 1 87 ? 4.637 6.172 31.655 1.00 57.16 87 GLN A N 1
ATOM 595 C CA . GLN A 1 87 ? 4.610 6.466 30.238 1.00 57.16 87 GLN A CA 1
ATOM 596 C C . GLN A 1 87 ? 4.728 5.111 29.568 1.00 57.16 87 GLN A C 1
ATOM 598 O O . GLN A 1 87 ? 5.773 4.462 29.627 1.00 57.16 87 GLN A O 1
ATOM 603 N N . THR A 1 88 ? 3.609 4.636 29.021 1.00 60.88 88 THR A N 1
ATOM 604 C CA . THR A 1 88 ? 3.590 3.406 28.249 1.00 60.88 88 THR A CA 1
ATOM 605 C C . THR A 1 88 ? 4.655 3.569 27.174 1.00 60.88 88 THR A C 1
ATOM 607 O O . THR A 1 88 ? 4.590 4.559 26.435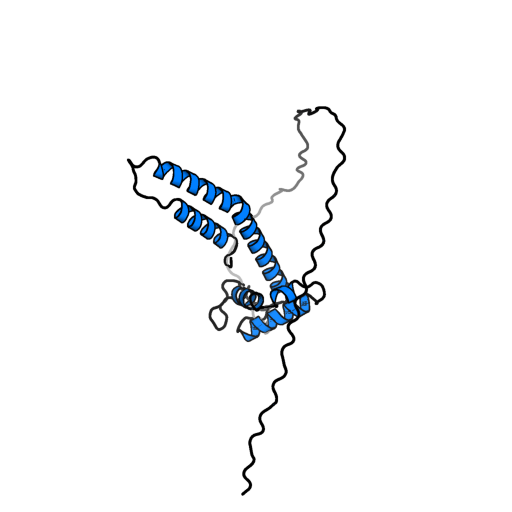 1.00 60.88 88 THR A O 1
ATOM 610 N N . PRO A 1 89 ? 5.655 2.676 27.115 1.00 65.94 89 PRO A N 1
ATOM 611 C CA . PRO A 1 89 ? 6.760 2.827 26.186 1.00 65.94 89 PRO A CA 1
ATOM 612 C C . PRO A 1 89 ? 6.210 2.997 24.772 1.00 65.94 89 PRO A C 1
ATOM 614 O O . PRO A 1 89 ? 5.255 2.317 24.385 1.00 65.94 89 PRO A O 1
ATOM 617 N N . HIS A 1 90 ? 6.783 3.937 24.020 1.00 73.12 90 HIS A N 1
ATOM 618 C CA . HIS A 1 90 ? 6.347 4.229 22.661 1.00 73.12 90 HIS A CA 1
ATOM 619 C C . HIS A 1 90 ? 6.437 2.956 21.809 1.00 73.12 90 HIS A C 1
ATOM 621 O O . HIS A 1 90 ? 7.526 2.479 21.482 1.00 73.12 90 HIS A O 1
ATOM 627 N N . ARG A 1 91 ? 5.281 2.377 21.473 1.00 84.25 91 ARG A N 1
ATOM 628 C CA . ARG A 1 91 ? 5.201 1.090 20.779 1.00 84.25 91 ARG A CA 1
ATOM 629 C C . ARG A 1 91 ? 5.309 1.298 19.269 1.00 84.25 91 ARG A C 1
ATOM 631 O O . ARG A 1 91 ? 4.421 1.893 18.656 1.00 84.25 91 ARG A O 1
ATOM 638 N N . SER A 1 92 ? 6.380 0.773 18.670 1.00 90.62 92 SER A N 1
ATOM 639 C CA . SER A 1 92 ? 6.559 0.753 17.210 1.00 90.62 92 SER A CA 1
ATOM 640 C C . SER A 1 92 ? 5.395 0.035 16.524 1.00 90.62 92 SER A C 1
ATOM 642 O O . SER A 1 92 ? 4.857 -0.910 17.086 1.00 90.62 92 SER A O 1
ATOM 644 N N . TRP A 1 93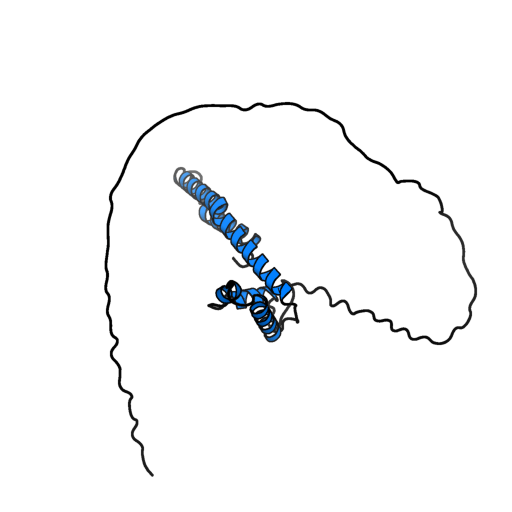 ? 4.989 0.490 15.339 1.00 93.81 93 TRP A N 1
ATOM 645 C CA . TRP A 1 93 ? 3.964 -0.169 14.515 1.00 93.81 93 TRP A CA 1
ATOM 646 C C . TRP A 1 93 ? 4.541 -1.259 13.611 1.00 93.81 93 TRP A C 1
ATOM 648 O O . TRP A 1 93 ? 3.828 -2.183 13.255 1.00 93.81 93 TRP A O 1
ATOM 658 N N . THR A 1 94 ? 5.812 -1.129 13.224 1.00 92.31 94 THR A N 1
ATOM 659 C CA . THR A 1 94 ? 6.484 -2.009 12.252 1.00 92.31 94 THR A CA 1
ATOM 660 C C . THR A 1 94 ? 7.416 -3.024 12.891 1.00 92.31 94 THR A C 1
ATOM 662 O O . THR A 1 94 ? 7.793 -3.994 12.247 1.00 92.31 94 THR A O 1
ATOM 665 N N . ASN A 1 95 ? 7.850 -2.767 14.128 1.00 90.38 95 ASN A N 1
ATOM 666 C CA . ASN A 1 95 ? 8.867 -3.576 14.804 1.00 90.38 95 ASN A CA 1
ATOM 667 C C . ASN A 1 95 ? 8.346 -4.199 16.100 1.00 90.38 95 ASN A C 1
ATOM 669 O O . ASN A 1 95 ? 9.121 -4.830 16.821 1.00 90.38 95 ASN A O 1
ATOM 673 N N . ASP A 1 96 ? 7.080 -3.964 16.456 1.00 89.81 96 ASP A N 1
ATOM 674 C CA . ASP A 1 96 ? 6.490 -4.729 17.541 1.00 89.81 96 ASP A CA 1
ATOM 675 C C . ASP A 1 96 ? 6.265 -6.174 17.096 1.00 89.81 96 ASP A C 1
ATOM 677 O O . ASP A 1 96 ? 6.178 -6.471 15.910 1.00 89.81 96 ASP A O 1
ATOM 681 N N . LYS A 1 97 ? 6.265 -7.084 18.066 1.00 87.94 97 LYS A N 1
ATOM 682 C CA . LYS A 1 97 ? 6.084 -8.511 17.821 1.00 87.94 97 LYS A CA 1
ATOM 683 C C . LYS A 1 97 ? 4.775 -8.931 18.469 1.00 87.94 97 LYS A C 1
ATOM 685 O O . LYS A 1 97 ? 4.680 -8.920 19.698 1.00 87.94 97 LYS A O 1
ATOM 690 N N . CYS A 1 98 ? 3.779 -9.220 17.639 1.00 87.75 98 CYS A N 1
ATOM 691 C CA . CYS A 1 98 ? 2.509 -9.819 18.045 1.00 87.75 98 CYS A CA 1
ATOM 692 C C . CYS A 1 98 ? 2.667 -11.349 18.139 1.00 87.75 98 CYS A C 1
ATOM 694 O O . CYS A 1 98 ? 3.784 -11.865 18.021 1.00 87.75 98 CYS A O 1
ATOM 696 N N . ARG A 1 99 ? 1.567 -12.076 18.383 1.00 80.38 99 ARG A N 1
ATOM 697 C CA . ARG A 1 99 ? 1.579 -13.520 18.686 1.00 80.38 99 ARG A CA 1
ATOM 698 C C . ARG A 1 99 ? 2.351 -14.353 17.657 1.00 80.38 99 ARG A C 1
ATOM 700 O O . ARG A 1 99 ? 3.122 -15.221 18.054 1.00 80.38 99 ARG A O 1
ATOM 707 N N . ASP A 1 100 ? 2.213 -14.021 16.378 1.00 82.88 100 ASP A N 1
ATOM 708 C CA . ASP A 1 100 ? 2.796 -14.782 15.266 1.00 82.88 100 ASP A CA 1
ATOM 709 C C . ASP A 1 100 ? 4.086 -14.153 14.713 1.00 82.88 100 ASP A C 1
ATOM 711 O O . ASP A 1 100 ? 4.526 -14.445 13.605 1.00 82.88 100 ASP A O 1
ATOM 715 N N . GLY A 1 101 ? 4.707 -13.242 15.471 1.00 88.44 101 GLY A N 1
ATOM 716 C CA . GLY A 1 101 ? 5.897 -12.506 15.034 1.00 88.44 101 GLY A CA 1
ATOM 717 C C . GLY A 1 101 ? 5.614 -11.389 14.023 1.00 88.44 101 GLY A C 1
ATOM 718 O O . GLY A 1 101 ? 6.537 -10.650 13.678 1.00 88.44 101 GLY A O 1
ATOM 719 N N . LEU A 1 102 ? 4.356 -11.231 13.606 1.00 91.81 102 LEU A N 1
ATOM 720 C CA . LEU A 1 102 ? 3.873 -10.116 12.797 1.00 91.81 102 LEU A CA 1
ATOM 721 C C . LEU A 1 102 ? 3.909 -8.805 13.588 1.00 91.81 102 LEU A C 1
ATOM 723 O O . LEU A 1 102 ? 3.673 -8.781 14.803 1.00 91.81 102 LEU A O 1
ATOM 727 N N . SER A 1 103 ? 4.180 -7.702 12.893 1.00 94.44 103 SER A N 1
ATOM 728 C CA . SER A 1 103 ? 4.007 -6.367 13.464 1.00 94.44 103 SER A CA 1
ATOM 729 C C . SER A 1 103 ? 2.545 -5.935 13.431 1.00 94.44 103 SER A C 1
ATOM 731 O O . SER A 1 103 ? 1.748 -6.469 12.659 1.00 94.44 103 SER A O 1
ATOM 733 N N . THR A 1 104 ? 2.173 -4.936 14.238 1.00 95.00 104 THR A N 1
ATOM 734 C CA . THR A 1 104 ? 0.810 -4.383 14.169 1.00 95.00 104 THR A CA 1
ATOM 735 C C . THR A 1 104 ? 0.498 -3.879 12.756 1.00 95.00 104 THR A C 1
ATOM 737 O O . THR A 1 104 ? -0.630 -4.009 12.293 1.00 95.00 104 THR A O 1
ATOM 740 N N . LEU A 1 105 ? 1.479 -3.297 12.059 1.00 95.88 105 LEU A N 1
ATOM 741 C CA . LEU A 1 105 ? 1.276 -2.827 10.692 1.00 95.88 105 LEU A CA 1
ATOM 742 C C . LEU A 1 105 ? 1.031 -3.988 9.722 1.00 95.88 105 LEU A C 1
ATOM 744 O O . LEU A 1 105 ? 0.202 -3.843 8.830 1.00 95.88 105 LEU A O 1
ATOM 748 N N . ASP A 1 106 ? 1.701 -5.129 9.911 1.00 96.06 106 ASP A N 1
ATOM 749 C CA . ASP A 1 106 ? 1.442 -6.325 9.101 1.00 96.06 106 ASP A CA 1
ATOM 750 C C . ASP A 1 106 ? 0.014 -6.851 9.341 1.00 96.06 106 ASP A C 1
ATOM 752 O O . ASP A 1 106 ? -0.675 -7.152 8.374 1.00 96.06 106 ASP A O 1
ATOM 756 N N . LEU A 1 107 ? -0.473 -6.855 10.592 1.00 96.12 107 LEU A N 1
ATOM 757 C CA . LEU A 1 107 ? -1.864 -7.219 10.915 1.00 96.12 107 LEU A CA 1
ATOM 758 C C . LEU A 1 107 ? -2.888 -6.264 10.278 1.00 96.12 107 LEU A C 1
ATOM 760 O O . LEU A 1 107 ? -3.936 -6.699 9.810 1.00 96.12 107 LEU A O 1
ATOM 764 N N . ILE A 1 108 ? -2.594 -4.959 10.234 1.00 96.69 108 ILE A N 1
ATOM 765 C CA . ILE A 1 108 ? -3.446 -3.987 9.529 1.00 96.69 108 ILE A CA 1
ATOM 766 C C . ILE A 1 108 ? -3.511 -4.328 8.039 1.00 96.69 108 ILE A C 1
ATOM 768 O O . ILE A 1 108 ? -4.593 -4.329 7.460 1.00 96.69 108 ILE A O 1
ATOM 772 N N . VAL A 1 109 ? -2.367 -4.612 7.411 1.00 96.88 109 VAL A N 1
ATOM 773 C CA . VAL A 1 109 ? -2.324 -4.977 5.989 1.00 96.88 109 VAL A CA 1
ATOM 774 C C . VAL A 1 109 ? -3.091 -6.274 5.745 1.00 96.88 109 VAL A C 1
ATOM 776 O O . VAL A 1 109 ? -3.914 -6.308 4.839 1.00 96.88 109 VAL A O 1
ATOM 779 N N . GLU A 1 110 ? -2.896 -7.294 6.579 1.00 96.31 110 GLU A N 1
ATOM 780 C CA . GLU A 1 110 ? -3.636 -8.556 6.503 1.00 96.31 110 GLU A CA 1
ATOM 781 C C . GLU A 1 110 ? -5.150 -8.317 6.545 1.00 96.31 110 GLU A C 1
ATOM 783 O O . GLU A 1 110 ? -5.866 -8.740 5.635 1.00 96.31 110 GLU A O 1
ATOM 788 N N . TRP A 1 111 ? -5.631 -7.541 7.522 1.00 97.19 111 TRP A N 1
ATOM 789 C CA . TRP A 1 111 ? -7.048 -7.199 7.628 1.00 97.19 111 TRP A CA 1
ATOM 790 C C . TRP A 1 111 ? -7.566 -6.465 6.385 1.00 97.19 111 TRP A C 1
ATOM 792 O O . TRP A 1 111 ? -8.651 -6.779 5.901 1.00 97.19 111 TRP A O 1
ATOM 802 N N . LEU A 1 112 ? -6.798 -5.516 5.837 1.00 97.25 112 LEU A N 1
ATOM 803 C CA . LEU A 1 112 ? -7.180 -4.763 4.635 1.00 97.25 112 LEU A CA 1
ATOM 804 C C . LEU A 1 112 ? -7.210 -5.627 3.369 1.00 97.25 112 LEU A C 1
ATOM 806 O O . LEU A 1 112 ? -7.975 -5.321 2.455 1.00 97.25 112 LEU A O 1
ATOM 810 N N . THR A 1 113 ? -6.376 -6.669 3.300 1.00 96.19 113 THR A N 1
ATOM 811 C CA . THR A 1 113 ? -6.307 -7.581 2.145 1.00 96.19 113 THR A CA 1
ATOM 812 C C . THR A 1 113 ? -7.441 -8.598 2.098 1.00 96.19 113 THR A C 1
ATOM 814 O O . THR A 1 113 ? -7.681 -9.185 1.043 1.00 96.19 113 THR A O 1
ATOM 817 N N . VAL A 1 114 ? -8.169 -8.788 3.203 1.00 97.44 114 VAL A N 1
ATOM 818 C CA . VAL A 1 114 ? -9.404 -9.577 3.203 1.00 97.44 114 VAL A CA 1
ATOM 819 C C . VAL A 1 114 ? -10.435 -8.906 2.294 1.00 97.44 114 VAL A C 1
ATOM 821 O O . VAL A 1 114 ? -10.619 -7.685 2.307 1.00 97.44 114 VAL A O 1
ATOM 824 N N . GLU A 1 115 ? -11.116 -9.718 1.487 1.00 96.25 115 GLU A N 1
ATOM 825 C CA . GLU A 1 115 ? -12.082 -9.241 0.503 1.00 96.25 115 GLU A CA 1
ATOM 826 C C . GLU A 1 115 ? -13.158 -8.352 1.150 1.00 96.25 115 GLU A C 1
ATOM 828 O O . GLU A 1 115 ? -13.782 -8.709 2.145 1.00 96.25 115 GLU A O 1
ATOM 833 N N . GLY A 1 116 ? -13.362 -7.160 0.584 1.00 95.00 116 GLY A N 1
ATOM 834 C CA . GLY A 1 116 ? -14.365 -6.199 1.050 1.00 95.00 116 GLY A CA 1
ATOM 835 C C . GL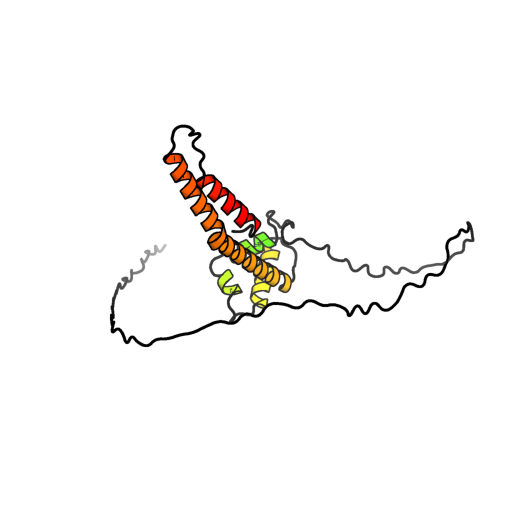Y A 1 116 ? -13.930 -5.290 2.208 1.00 95.00 116 GLY A C 1
ATOM 836 O O . GLY A 1 116 ? -14.488 -4.200 2.330 1.00 95.00 116 GLY A O 1
ATOM 837 N N . ASN A 1 117 ? -12.905 -5.641 2.990 1.00 97.06 117 ASN A N 1
ATOM 838 C CA . ASN A 1 117 ? -12.502 -4.864 4.171 1.00 97.06 117 ASN A CA 1
ATOM 839 C C . ASN A 1 117 ? -11.931 -3.485 3.825 1.00 97.06 117 ASN A C 1
ATOM 841 O O . ASN A 1 117 ? -12.310 -2.481 4.431 1.00 97.06 117 ASN A O 1
ATOM 845 N N . TYR A 1 118 ? -11.071 -3.399 2.807 1.00 96.19 118 TYR A N 1
ATOM 846 C CA . TYR A 1 118 ? -10.596 -2.097 2.334 1.00 96.19 118 TYR A CA 1
ATOM 847 C C . TYR A 1 118 ? -11.750 -1.214 1.833 1.00 96.19 118 TYR A C 1
ATOM 849 O O . TYR A 1 118 ? -11.807 -0.028 2.155 1.00 96.19 118 TYR A O 1
ATOM 857 N N . ASN A 1 119 ? -12.707 -1.794 1.101 1.00 95.75 119 ASN A N 1
ATOM 858 C CA . ASN A 1 119 ? -13.882 -1.062 0.627 1.00 95.75 119 ASN A CA 1
ATOM 859 C C . ASN A 1 119 ? -14.734 -0.568 1.799 1.00 95.75 119 ASN A C 1
ATOM 861 O O . ASN A 1 119 ? -15.184 0.572 1.768 1.00 95.75 119 ASN A O 1
ATOM 865 N N . LEU A 1 120 ? -14.904 -1.387 2.841 1.00 95.31 120 LEU A N 1
ATOM 866 C CA . LEU A 1 120 ? -15.591 -1.003 4.072 1.00 95.31 120 LEU A CA 1
ATOM 867 C C . LEU A 1 120 ? -14.903 0.190 4.750 1.00 95.31 120 LEU A C 1
ATOM 869 O O . LEU A 1 120 ? -15.568 1.168 5.071 1.00 95.31 120 LEU A O 1
ATOM 873 N N . TRP A 1 121 ? -13.578 0.149 4.910 1.00 95.62 121 TRP A N 1
ATOM 874 C CA . TRP A 1 121 ? -12.811 1.244 5.517 1.00 95.62 121 TRP A CA 1
ATOM 875 C C . TRP A 1 121 ? -12.785 2.519 4.664 1.00 95.62 121 TRP A C 1
ATOM 877 O O . TRP A 1 121 ? -12.718 3.640 5.185 1.00 95.62 121 TRP A O 1
ATOM 887 N N . ARG A 1 122 ? -12.811 2.374 3.336 1.00 94.75 122 ARG A N 1
ATOM 888 C CA . ARG A 1 122 ? -12.813 3.506 2.403 1.00 94.75 122 ARG A CA 1
ATOM 889 C C . ARG A 1 122 ? -14.200 4.123 2.226 1.00 94.75 122 ARG A C 1
ATOM 891 O O . ARG A 1 122 ? -14.274 5.247 1.731 1.00 94.75 122 ARG A O 1
ATOM 898 N N . ASN A 1 123 ? -15.256 3.414 2.613 1.00 92.50 123 ASN A N 1
ATOM 899 C CA . ASN A 1 123 ? -16.634 3.843 2.447 1.00 92.50 123 ASN A CA 1
ATOM 900 C C . ASN A 1 123 ? -16.976 5.026 3.367 1.00 92.50 123 ASN A C 1
ATOM 902 O O . ASN A 1 123 ? -16.926 4.911 4.587 1.00 92.50 123 ASN A O 1
ATOM 906 N N . ASP A 1 124 ? -17.395 6.143 2.770 1.00 88.94 124 ASP A N 1
ATOM 907 C CA . ASP A 1 124 ? -17.773 7.359 3.496 1.00 88.94 124 ASP A CA 1
ATOM 908 C C . ASP A 1 124 ? -19.181 7.272 4.140 1.00 88.94 124 ASP A C 1
ATOM 910 O O . ASP A 1 124 ? -19.562 8.155 4.907 1.00 88.94 124 ASP A O 1
ATOM 914 N N . THR A 1 125 ? -19.976 6.230 3.849 1.00 94.00 125 THR A N 1
ATOM 915 C CA . THR A 1 125 ? -21.301 6.018 4.466 1.00 94.00 125 THR A CA 1
ATOM 916 C C . THR A 1 125 ? -21.231 5.355 5.838 1.00 94.00 125 THR A C 1
ATOM 918 O O . THR A 1 125 ? -22.201 5.420 6.589 1.00 94.00 125 THR A O 1
ATOM 921 N N . VAL A 1 126 ? -20.128 4.670 6.146 1.00 92.25 126 VAL A N 1
ATOM 922 C CA . VAL A 1 126 ? -19.896 4.022 7.444 1.00 92.25 126 VAL A CA 1
ATOM 923 C C . VAL A 1 126 ? -19.005 4.933 8.283 1.00 92.25 126 VAL A C 1
ATOM 925 O O . VAL A 1 126 ? -18.157 5.653 7.755 1.00 92.25 126 VAL A O 1
ATOM 928 N N . SER A 1 127 ? -19.192 4.935 9.603 1.00 94.12 127 SER A N 1
ATOM 929 C CA . SER A 1 127 ? -18.317 5.701 10.485 1.00 94.12 127 SER A CA 1
ATOM 930 C C . SER A 1 127 ? -16.891 5.164 10.402 1.00 94.12 127 SER A C 1
ATOM 932 O O . SER A 1 127 ? -16.625 4.022 10.775 1.00 94.12 127 SER A O 1
ATOM 934 N N . LYS A 1 128 ? -15.958 6.023 9.978 1.00 93.50 128 LYS A N 1
ATOM 935 C CA . LYS A 1 128 ? -14.518 5.723 9.941 1.00 93.50 128 LYS A CA 1
ATOM 936 C C . LYS A 1 128 ? -14.041 5.114 11.261 1.00 93.50 128 LYS A C 1
ATOM 938 O O . LYS A 1 128 ? -13.447 4.044 11.286 1.00 93.50 128 LYS A O 1
ATOM 943 N N . ARG A 1 129 ? -14.440 5.760 12.360 1.00 96.19 129 ARG A N 1
ATOM 944 C CA . ARG A 1 129 ? -14.118 5.352 13.724 1.00 96.19 129 ARG A CA 1
ATOM 945 C C . ARG A 1 129 ? -14.614 3.946 14.053 1.00 96.19 129 ARG A C 1
ATOM 947 O O . ARG A 1 129 ? -13.877 3.209 14.691 1.00 96.19 129 ARG A O 1
ATOM 954 N N . GLU A 1 130 ? -15.837 3.587 13.660 1.00 96.44 130 GLU A N 1
ATOM 955 C CA . GLU A 1 130 ? -16.381 2.249 13.945 1.00 96.44 130 GLU A CA 1
ATOM 956 C C . GLU A 1 130 ? -15.559 1.176 13.229 1.00 96.44 130 GLU A C 1
ATOM 958 O O . GLU A 1 130 ? -15.201 0.168 13.832 1.00 96.44 130 GLU A O 1
ATOM 963 N N . VAL A 1 131 ? -15.184 1.419 11.969 1.00 97.31 131 VAL A N 1
ATOM 964 C CA . VAL A 1 131 ? -14.324 0.491 11.224 1.00 97.31 131 VAL A CA 1
ATOM 965 C C . VAL A 1 131 ? -12.928 0.418 11.846 1.00 97.31 131 VAL A C 1
ATOM 967 O O . VAL A 1 131 ? -12.395 -0.673 12.023 1.00 97.31 131 VAL A O 1
ATOM 970 N N . ASP A 1 132 ? -12.339 1.548 12.237 1.00 97.38 132 ASP A N 1
ATOM 971 C CA . ASP A 1 132 ? -11.026 1.559 12.888 1.00 97.38 132 ASP A CA 1
ATOM 972 C C . ASP A 1 132 ? -11.047 0.860 14.260 1.00 97.38 132 ASP A C 1
ATOM 974 O O . ASP A 1 132 ? -10.068 0.214 14.632 1.00 97.38 132 ASP A O 1
ATOM 978 N N . GLU A 1 133 ? -12.147 0.949 15.015 1.00 97.50 133 GLU A N 1
ATOM 979 C CA . GLU A 1 133 ? -12.339 0.210 16.270 1.00 97.50 133 GLU A CA 1
ATOM 980 C C . GLU A 1 133 ? -12.407 -1.309 16.023 1.00 97.50 133 GLU A C 1
ATOM 982 O O . GLU A 1 133 ? -11.737 -2.056 16.737 1.00 97.50 133 GLU A O 1
ATOM 987 N N . VAL A 1 134 ? -13.080 -1.764 14.957 1.00 97.62 134 VAL A N 1
ATOM 988 C CA . VAL A 1 134 ? -13.061 -3.181 14.528 1.00 97.62 134 VAL A CA 1
ATOM 989 C C . VAL A 1 134 ? -11.638 -3.648 14.202 1.00 97.62 134 VAL A C 1
ATOM 991 O O . VAL A 1 134 ? -11.230 -4.746 14.581 1.00 97.62 134 VAL A O 1
ATOM 994 N N . ILE A 1 135 ? -10.836 -2.811 13.542 1.00 97.25 135 ILE A N 1
ATOM 995 C CA . ILE A 1 135 ? -9.432 -3.136 13.249 1.00 97.25 135 ILE A CA 1
ATOM 996 C C . ILE A 1 135 ? -8.604 -3.195 14.542 1.00 97.25 135 ILE A C 1
ATOM 998 O O . ILE A 1 135 ? -7.730 -4.051 14.683 1.00 97.25 135 ILE A O 1
ATOM 1002 N N . VAL A 1 136 ? -8.867 -2.313 15.514 1.00 97.44 136 VAL A N 1
ATOM 1003 C CA . VAL A 1 136 ? -8.224 -2.376 16.838 1.00 97.44 136 VAL A CA 1
ATOM 1004 C C . VAL A 1 136 ? -8.558 -3.689 17.550 1.00 97.44 136 VAL A C 1
ATOM 1006 O O . VAL A 1 136 ? -7.655 -4.290 18.136 1.00 97.44 136 VAL A O 1
ATOM 1009 N N . GLU A 1 137 ? -9.808 -4.147 17.496 1.00 97.31 137 GLU A N 1
ATOM 1010 C CA . GLU A 1 137 ? -10.217 -5.443 18.052 1.00 97.31 137 GLU A CA 1
ATOM 1011 C C . GLU A 1 137 ? -9.481 -6.597 17.368 1.00 97.31 137 GLU A C 1
ATOM 1013 O O . GLU A 1 137 ? -8.833 -7.385 18.058 1.00 97.31 137 GLU A O 1
ATOM 1018 N N . TYR A 1 138 ? -9.440 -6.610 16.032 1.00 96.81 138 TYR A N 1
ATOM 1019 C CA . TYR A 1 138 ? -8.667 -7.588 15.261 1.00 96.81 138 TYR A CA 1
ATOM 1020 C C . TYR A 1 138 ? -7.190 -7.628 15.687 1.00 96.81 138 TYR A C 1
ATOM 1022 O O . TYR A 1 138 ? -6.622 -8.697 15.911 1.00 96.81 138 TYR A O 1
ATOM 1030 N N . ILE A 1 139 ? -6.551 -6.467 15.861 1.00 95.81 139 ILE A N 1
ATOM 1031 C CA . ILE A 1 139 ? -5.157 -6.390 16.323 1.00 95.81 139 ILE A CA 1
ATOM 1032 C C . ILE A 1 139 ? -5.004 -7.037 17.706 1.00 95.81 139 ILE A C 1
ATOM 1034 O O . ILE A 1 139 ? -4.045 -7.774 17.931 1.00 95.81 139 ILE A O 1
ATOM 1038 N N . ILE A 1 140 ? -5.922 -6.769 18.639 1.00 95.19 140 ILE A N 1
ATOM 1039 C CA . ILE A 1 140 ? -5.874 -7.312 20.005 1.00 95.19 140 ILE A CA 1
ATOM 1040 C C . ILE A 1 140 ? -6.067 -8.833 19.997 1.00 95.19 140 ILE A C 1
ATOM 1042 O O . ILE A 1 140 ? -5.323 -9.544 20.677 1.00 95.19 140 ILE A O 1
ATOM 1046 N N . GLU A 1 141 ? -7.026 -9.336 19.220 1.00 95.38 141 GLU A N 1
ATOM 1047 C CA . GLU A 1 141 ? -7.312 -10.769 19.079 1.00 95.38 141 GLU A CA 1
ATOM 1048 C C . GLU A 1 141 ? -6.107 -11.548 18.530 1.00 95.38 141 GLU A C 1
ATOM 1050 O O . GLU A 1 141 ? -5.822 -12.660 18.981 1.00 95.38 141 GLU A O 1
ATOM 1055 N N . ASN A 1 142 ? -5.322 -10.916 17.655 1.00 94.88 142 ASN A N 1
ATOM 1056 C CA . ASN A 1 142 ? -4.091 -11.468 17.082 1.00 94.88 142 ASN A CA 1
ATOM 1057 C C . ASN A 1 142 ? -2.830 -11.183 17.934 1.00 94.88 142 ASN A C 1
ATOM 1059 O O . ASN A 1 142 ? -1.684 -11.295 17.488 1.00 94.88 142 ASN A O 1
ATOM 1063 N N . GLY A 1 143 ? -3.014 -10.832 19.212 1.00 91.44 143 GLY A N 1
ATOM 1064 C CA . GLY A 1 143 ? -1.930 -10.656 20.184 1.00 91.44 143 GLY A CA 1
ATOM 1065 C C . GLY A 1 143 ? -1.166 -9.337 20.062 1.00 91.44 143 GLY A C 1
ATOM 1066 O O . GLY A 1 143 ? -0.085 -9.188 20.641 1.00 91.44 143 GLY A O 1
ATOM 1067 N N . GLY A 1 144 ? -1.712 -8.376 19.324 1.00 89.94 144 GLY A N 1
ATOM 1068 C CA . GLY A 1 144 ? -1.269 -6.993 19.336 1.00 89.94 144 GLY A CA 1
ATOM 1069 C C . GLY A 1 144 ? -1.650 -6.276 20.634 1.00 89.94 144 GLY A C 1
ATOM 1070 O O . GLY A 1 144 ? -2.531 -6.676 21.394 1.00 89.94 144 GLY A O 1
ATOM 1071 N N . GLY A 1 145 ? -0.942 -5.186 20.930 1.00 88.31 145 GLY A N 1
ATOM 1072 C CA . GLY A 1 145 ? -1.279 -4.340 22.076 1.00 88.31 145 GLY A CA 1
ATOM 1073 C C . GLY A 1 145 ? -2.517 -3.485 21.804 1.00 88.31 145 GLY A C 1
ATOM 1074 O O . GLY A 1 145 ? -2.783 -3.138 20.656 1.00 88.31 145 GLY A O 1
ATOM 1075 N N . LYS A 1 146 ? -3.220 -3.054 22.862 1.00 89.00 146 LYS A N 1
ATOM 1076 C CA . LYS A 1 146 ? -4.278 -2.040 22.727 1.00 89.00 146 LYS A CA 1
ATOM 1077 C C . LYS A 1 146 ? -3.712 -0.777 22.078 1.00 89.00 146 LYS A C 1
ATOM 1079 O O . LYS A 1 146 ? -2.706 -0.232 22.543 1.00 89.00 146 LYS A O 1
ATOM 1084 N N . ARG A 1 147 ? -4.378 -0.299 21.031 1.00 92.56 147 ARG A N 1
ATOM 1085 C CA . ARG A 1 147 ? -4.061 0.952 20.338 1.00 92.56 147 ARG A CA 1
ATOM 1086 C C . ARG A 1 147 ? -5.310 1.812 20.226 1.00 92.56 147 ARG A C 1
ATOM 1088 O O . ARG A 1 147 ? -6.418 1.352 20.472 1.00 92.56 147 ARG A O 1
ATOM 1095 N N . LYS A 1 148 ? -5.101 3.085 19.912 1.00 95.31 148 LYS A N 1
ATOM 1096 C CA . LYS A 1 148 ? -6.186 4.025 19.650 1.00 95.31 148 LYS A CA 1
ATOM 1097 C C . LYS A 1 148 ? -6.593 3.952 18.180 1.00 95.31 148 LYS A C 1
ATOM 1099 O O . LYS A 1 148 ? -5.710 3.808 17.330 1.00 95.31 148 LYS A O 1
ATOM 1104 N N . TRP A 1 149 ? -7.886 4.095 17.907 1.00 96.94 149 TRP A N 1
ATOM 1105 C CA . TRP A 1 149 ? -8.446 4.050 16.555 1.00 96.94 149 TRP A CA 1
ATOM 1106 C C . TRP A 1 149 ? -7.847 5.148 15.658 1.00 96.94 149 TRP A C 1
ATOM 1108 O O . TRP A 1 149 ? -7.487 4.866 14.522 1.00 96.94 149 TRP A O 1
ATOM 1118 N N . GLU A 1 150 ? -7.566 6.347 16.192 1.00 97.06 150 GLU A N 1
ATOM 1119 C CA . GLU A 1 150 ? -6.933 7.442 15.435 1.00 97.06 150 GLU A CA 1
ATOM 1120 C C . GLU A 1 150 ? -5.546 7.046 14.911 1.00 97.06 150 GLU A C 1
ATOM 1122 O O . GLU A 1 150 ? -5.096 7.481 13.852 1.00 97.06 150 GLU A O 1
ATOM 1127 N N . GLY A 1 151 ? -4.835 6.214 15.679 1.00 96.06 151 GLY A N 1
ATOM 1128 C CA . GLY A 1 151 ? -3.539 5.691 15.273 1.00 96.06 151 GLY A CA 1
ATOM 1129 C C . GLY A 1 151 ? -3.655 4.720 14.101 1.00 96.06 151 GLY A C 1
ATOM 1130 O O . GLY A 1 151 ? -2.789 4.736 13.230 1.00 96.06 151 GLY A O 1
ATOM 1131 N N . VAL A 1 152 ? -4.712 3.904 14.082 1.00 96.75 152 VAL A N 1
ATOM 1132 C CA . VAL A 1 152 ? -4.999 2.950 13.004 1.00 96.75 152 VAL A CA 1
ATOM 1133 C C . VAL A 1 152 ? -5.373 3.697 11.726 1.00 96.75 152 VAL A C 1
ATOM 1135 O O . VAL A 1 152 ? -4.696 3.497 10.717 1.00 96.75 152 VAL A O 1
ATOM 1138 N N . ASP A 1 153 ? -6.320 4.638 11.788 1.00 96.75 153 ASP A N 1
ATOM 1139 C CA . ASP A 1 153 ? -6.699 5.487 10.647 1.00 96.75 153 ASP A CA 1
ATOM 1140 C C . ASP A 1 153 ? -5.474 6.164 10.014 1.00 96.75 153 ASP A C 1
ATOM 1142 O O . ASP A 1 153 ? -5.248 6.123 8.798 1.00 96.75 153 ASP A O 1
ATOM 1146 N N . GLN A 1 154 ? -4.611 6.726 10.866 1.00 97.31 154 GLN A N 1
ATOM 1147 C CA . GLN A 1 154 ? -3.398 7.392 10.422 1.00 97.31 154 GLN A CA 1
ATOM 1148 C C . GLN A 1 154 ? -2.421 6.428 9.734 1.00 97.31 154 GLN A C 1
ATOM 1150 O O . GLN A 1 154 ? -1.776 6.829 8.757 1.00 97.31 154 GLN A O 1
ATOM 1155 N N . GLN A 1 155 ? -2.280 5.186 10.216 1.00 96.94 155 GLN A N 1
ATOM 1156 C CA . GLN A 1 155 ? -1.447 4.179 9.553 1.00 96.94 155 GLN A CA 1
ATOM 1157 C C . GLN A 1 155 ? -2.020 3.788 8.193 1.00 96.94 155 GLN A C 1
ATOM 1159 O O . GLN A 1 155 ? -1.269 3.784 7.219 1.00 96.94 155 GLN A O 1
ATOM 1164 N N . ILE A 1 156 ? -3.325 3.531 8.101 1.00 97.00 156 ILE A N 1
ATOM 1165 C CA . ILE A 1 156 ? -3.967 3.122 6.845 1.00 97.00 156 ILE A CA 1
ATOM 1166 C C . ILE A 1 156 ? -3.868 4.247 5.811 1.00 97.00 156 ILE A C 1
ATOM 1168 O O . ILE A 1 156 ? -3.393 4.029 4.698 1.00 97.00 156 ILE A O 1
ATOM 1172 N N . THR A 1 157 ? -4.164 5.487 6.202 1.00 96.50 157 THR A N 1
ATOM 1173 C CA . THR A 1 157 ? -3.991 6.665 5.339 1.00 96.50 157 THR A CA 1
ATOM 1174 C C . THR A 1 157 ? -2.542 6.826 4.857 1.00 96.50 157 THR A C 1
ATOM 1176 O O . THR A 1 157 ? -2.287 7.215 3.715 1.00 96.50 157 THR A O 1
ATOM 1179 N N . ASN A 1 158 ? -1.554 6.539 5.710 1.00 96.81 158 ASN A N 1
ATOM 1180 C CA . ASN A 1 158 ? -0.145 6.594 5.318 1.00 96.81 158 ASN A CA 1
ATOM 1181 C C . ASN A 1 158 ? 0.252 5.443 4.385 1.00 96.81 158 ASN A C 1
ATOM 1183 O O . ASN A 1 158 ? 1.058 5.665 3.479 1.00 96.81 158 ASN A O 1
ATOM 1187 N N . LEU A 1 159 ? -0.305 4.244 4.576 1.00 96.69 159 LEU A N 1
ATOM 1188 C CA . LEU A 1 159 ? -0.143 3.123 3.650 1.00 96.69 159 LEU A CA 1
ATOM 1189 C C . LEU A 1 159 ? -0.697 3.488 2.271 1.00 96.69 159 LEU A C 1
ATOM 1191 O O . LEU A 1 159 ? 0.037 3.381 1.292 1.00 96.69 159 LEU A O 1
ATOM 1195 N N . GLU A 1 160 ? -1.918 4.027 2.186 1.00 96.19 160 GLU A N 1
ATOM 1196 C CA . GLU A 1 160 ? -2.502 4.470 0.912 1.00 96.19 160 GLU A CA 1
ATOM 1197 C C . GLU A 1 160 ? -1.608 5.473 0.177 1.00 96.19 160 GLU A C 1
ATOM 1199 O O . GLU A 1 160 ? -1.382 5.355 -1.028 1.00 96.19 160 GLU A O 1
ATOM 1204 N N . LYS A 1 161 ? -1.067 6.464 0.896 1.00 97.31 161 LYS A N 1
ATOM 1205 C CA . LYS A 1 161 ? -0.153 7.456 0.312 1.00 97.31 161 LYS A CA 1
ATOM 1206 C C . LYS A 1 161 ? 1.099 6.801 -0.266 1.00 97.31 161 LYS A C 1
ATOM 1208 O O . LYS A 1 161 ? 1.513 7.169 -1.363 1.00 97.31 161 LYS A O 1
ATOM 1213 N N . LYS A 1 162 ? 1.689 5.833 0.443 1.00 96.56 162 LYS A N 1
ATOM 1214 C CA . LYS A 1 162 ? 2.864 5.088 -0.035 1.00 96.56 162 LYS A CA 1
ATOM 1215 C C . LYS A 1 162 ? 2.536 4.231 -1.252 1.00 96.56 162 LYS A C 1
ATOM 1217 O O . LYS A 1 162 ? 3.299 4.260 -2.210 1.00 96.56 162 LYS A O 1
ATOM 1222 N N . PHE A 1 163 ? 1.396 3.542 -1.255 1.00 96.12 163 PHE A N 1
ATOM 1223 C CA . PHE A 1 163 ? 0.930 2.785 -2.419 1.00 96.12 163 PHE A CA 1
ATOM 1224 C C . PHE A 1 163 ? 0.735 3.684 -3.640 1.00 96.12 163 PHE A C 1
ATOM 1226 O O . PHE A 1 163 ? 1.249 3.384 -4.713 1.00 96.12 163 PHE A O 1
ATOM 1233 N N . ARG A 1 164 ? 0.072 4.836 -3.481 1.00 96.62 164 ARG A N 1
ATOM 1234 C CA . ARG A 1 164 ? -0.097 5.803 -4.579 1.00 96.62 164 ARG A CA 1
ATOM 1235 C C . ARG A 1 164 ? 1.237 6.349 -5.082 1.00 96.62 164 ARG A C 1
ATOM 1237 O O . ARG A 1 164 ? 1.409 6.496 -6.286 1.00 96.62 164 ARG A O 1
ATOM 1244 N N . ALA A 1 165 ? 2.182 6.627 -4.186 1.00 96.62 165 ALA A N 1
ATOM 1245 C CA . ALA A 1 165 ? 3.520 7.071 -4.568 1.00 96.62 165 ALA A CA 1
ATOM 1246 C C . ALA A 1 165 ? 4.293 5.984 -5.334 1.00 96.62 165 ALA A C 1
ATOM 1248 O O . ALA A 1 165 ? 4.958 6.291 -6.318 1.00 96.62 165 ALA A O 1
ATOM 1249 N N . ALA A 1 166 ? 4.171 4.723 -4.920 1.00 96.50 166 ALA A N 1
ATOM 1250 C CA . ALA A 1 166 ? 4.777 3.589 -5.607 1.00 96.50 166 ALA A CA 1
ATOM 1251 C C . ALA A 1 166 ? 4.176 3.378 -7.012 1.00 96.50 166 ALA A C 1
ATOM 1253 O O . ALA A 1 166 ? 4.927 3.234 -7.973 1.00 96.50 166 ALA A O 1
ATOM 1254 N N . LEU A 1 167 ? 2.848 3.474 -7.159 1.00 95.38 167 LEU A N 1
ATOM 1255 C CA . LEU A 1 167 ? 2.171 3.439 -8.466 1.00 95.38 167 LEU A CA 1
ATOM 1256 C C . LEU A 1 167 ? 2.600 4.602 -9.376 1.00 95.38 167 LEU A C 1
ATOM 1258 O O . LEU A 1 167 ? 2.836 4.420 -10.572 1.00 95.38 167 LEU A O 1
ATOM 1262 N N . ALA A 1 168 ? 2.724 5.809 -8.818 1.00 95.06 168 ALA A N 1
ATOM 1263 C CA . ALA A 1 168 ? 3.205 6.972 -9.559 1.00 95.06 168 ALA A CA 1
ATOM 1264 C C . ALA A 1 168 ? 4.656 6.778 -10.029 1.00 95.06 168 ALA A C 1
ATOM 1266 O O . ALA A 1 168 ? 4.974 7.079 -11.176 1.00 95.06 168 ALA A O 1
ATOM 1267 N N . TYR A 1 169 ? 5.519 6.219 -9.177 1.00 94.88 169 TYR A N 1
ATOM 1268 C CA . TYR A 1 169 ? 6.891 5.893 -9.555 1.00 94.88 169 TYR A CA 1
ATOM 1269 C C . TYR A 1 169 ? 6.932 4.859 -10.683 1.00 94.88 169 TYR A C 1
ATOM 1271 O O . TYR A 1 169 ? 7.619 5.082 -11.675 1.00 94.88 169 TYR A O 1
ATOM 1279 N N . GLN A 1 170 ? 6.167 3.769 -10.563 1.00 92.50 170 GLN A N 1
ATOM 1280 C CA . GLN A 1 170 ? 6.100 2.718 -11.580 1.00 92.50 170 GLN A CA 1
ATOM 1281 C C . GLN A 1 170 ? 5.678 3.276 -12.947 1.00 92.50 170 GLN A C 1
ATOM 1283 O O . GLN A 1 170 ? 6.339 3.016 -13.947 1.00 92.50 170 GLN A O 1
ATOM 1288 N N . SER A 1 171 ? 4.613 4.083 -12.979 1.00 91.38 171 SER A N 1
ATOM 1289 C CA . SER A 1 171 ? 4.050 4.631 -14.223 1.00 91.38 171 SER A CA 1
ATOM 1290 C C . SER A 1 171 ? 4.885 5.738 -14.872 1.00 91.38 171 SER A C 1
ATOM 1292 O O . SER A 1 171 ? 4.769 5.945 -16.076 1.00 91.38 171 SER A O 1
ATOM 1294 N N . GLN A 1 172 ? 5.706 6.462 -14.106 1.00 91.25 172 GLN A N 1
ATOM 1295 C CA . GLN A 1 172 ? 6.509 7.575 -14.625 1.00 91.25 172 GLN A CA 1
ATOM 1296 C C . GLN A 1 172 ? 7.975 7.184 -14.789 1.00 91.25 172 GLN A C 1
ATOM 1298 O O . GLN A 1 172 ? 8.510 7.163 -15.892 1.00 91.25 172 GLN A O 1
ATOM 1303 N N . THR A 1 173 ? 8.642 6.896 -13.673 1.00 90.56 173 THR A N 1
ATOM 1304 C CA . THR A 1 173 ? 10.083 6.640 -13.642 1.00 90.56 173 THR A CA 1
ATOM 1305 C C . THR A 1 173 ? 10.401 5.205 -14.037 1.00 90.56 173 THR A C 1
ATOM 1307 O O . THR A 1 173 ? 11.306 4.995 -14.835 1.00 90.56 173 THR A O 1
ATOM 1310 N N . GLY A 1 174 ? 9.638 4.232 -13.530 1.00 85.12 174 GLY A N 1
ATOM 1311 C CA . GLY A 1 174 ? 9.824 2.816 -13.846 1.00 85.12 174 GLY A CA 1
ATOM 1312 C C . GLY A 1 174 ? 9.668 2.533 -15.338 1.00 85.12 174 GLY A C 1
ATOM 1313 O O . GLY A 1 174 ? 10.527 1.888 -15.926 1.00 85.12 174 GLY A O 1
ATOM 1314 N N . GLN A 1 175 ? 8.635 3.097 -15.972 1.00 89.50 175 GLN A N 1
ATOM 1315 C CA . GLN A 1 175 ? 8.449 2.956 -17.417 1.00 89.50 175 GLN A CA 1
ATOM 1316 C C . GLN A 1 175 ? 9.645 3.503 -18.210 1.00 89.50 175 GLN A C 1
ATOM 1318 O O . GLN A 1 175 ? 10.154 2.815 -19.084 1.00 89.50 175 GLN A O 1
ATOM 1323 N N . GLY A 1 176 ? 10.162 4.684 -17.853 1.00 89.25 176 GLY A N 1
ATOM 1324 C CA . GLY A 1 176 ? 11.339 5.249 -18.521 1.00 89.25 176 GLY A CA 1
ATOM 1325 C C . GLY A 1 176 ? 12.618 4.418 -18.341 1.00 89.25 176 GLY A C 1
ATOM 1326 O O . GLY A 1 176 ? 13.436 4.360 -19.255 1.00 89.25 176 GLY A O 1
ATOM 1327 N N . ILE A 1 177 ? 12.789 3.758 -17.187 1.00 89.00 177 ILE A N 1
ATOM 1328 C CA . ILE A 1 177 ? 13.913 2.839 -16.934 1.00 89.00 177 ILE A CA 1
ATOM 1329 C C . ILE A 1 177 ? 13.796 1.590 -17.821 1.00 89.00 177 ILE A C 1
ATOM 1331 O O . ILE A 1 177 ? 14.785 1.173 -18.422 1.00 89.00 177 ILE A O 1
ATOM 1335 N N . LEU A 1 178 ? 12.593 1.022 -17.946 1.00 90.50 178 LEU A N 1
ATOM 1336 C CA . LEU A 1 178 ? 12.337 -0.144 -18.796 1.00 90.50 178 LEU A CA 1
ATOM 1337 C C . LEU A 1 178 ? 12.515 0.177 -20.286 1.00 90.50 178 LEU A C 1
ATOM 1339 O O . LEU A 1 178 ? 13.179 -0.581 -20.988 1.00 90.50 178 LEU A O 1
ATOM 1343 N N . ASP A 1 179 ? 11.994 1.316 -20.748 1.00 92.25 179 ASP A N 1
ATOM 1344 C CA . ASP A 1 179 ? 12.123 1.755 -22.144 1.00 92.25 179 ASP A CA 1
ATOM 1345 C C . ASP A 1 179 ? 13.600 1.965 -22.531 1.00 92.25 179 ASP A C 1
ATOM 1347 O O . ASP A 1 179 ? 14.035 1.586 -23.619 1.00 92.25 179 ASP A O 1
ATOM 1351 N N . ALA A 1 180 ? 14.401 2.541 -21.627 1.00 89.88 180 ALA A N 1
ATOM 1352 C CA . ALA A 1 180 ? 15.833 2.728 -21.849 1.00 89.88 180 ALA A CA 1
ATOM 1353 C C . ALA A 1 180 ? 16.599 1.395 -21.896 1.00 89.88 180 ALA A C 1
ATOM 1355 O O . ALA A 1 180 ? 17.522 1.242 -22.698 1.00 89.88 180 ALA A O 1
ATOM 1356 N N . ALA A 1 181 ? 16.220 0.432 -21.054 1.00 90.94 181 ALA A N 1
ATOM 1357 C CA . ALA A 1 181 ? 16.836 -0.889 -21.027 1.00 90.94 181 ALA A CA 1
ATOM 1358 C C . ALA A 1 181 ? 16.519 -1.716 -22.279 1.00 90.94 181 ALA A C 1
ATOM 1360 O O . ALA A 1 181 ? 17.402 -2.403 -22.789 1.00 90.94 181 ALA A O 1
ATOM 1361 N N . ASP A 1 182 ? 15.296 -1.611 -22.804 1.00 90.56 182 ASP A N 1
ATOM 1362 C CA . ASP A 1 182 ? 14.905 -2.250 -24.065 1.00 90.56 182 ASP A CA 1
ATOM 1363 C C . ASP A 1 182 ? 15.710 -1.691 -25.250 1.00 90.56 182 ASP A C 1
ATOM 1365 O O . ASP A 1 182 ? 16.258 -2.443 -26.058 1.00 90.56 182 ASP A O 1
ATOM 1369 N N . GLU A 1 183 ? 15.891 -0.368 -25.306 1.00 91.31 183 GLU A N 1
ATOM 1370 C CA . GLU A 1 183 ? 16.711 0.262 -26.343 1.00 91.31 183 GLU A CA 1
ATOM 1371 C C . GLU A 1 183 ? 18.189 -0.156 -26.247 1.00 91.31 183 GLU A C 1
ATOM 1373 O O . GLU A 1 183 ? 18.818 -0.427 -27.273 1.00 91.31 183 GLU A O 1
ATOM 1378 N N . LEU A 1 184 ? 18.743 -0.279 -25.035 1.00 88.44 184 LEU A N 1
ATOM 1379 C CA . LEU A 1 184 ? 20.097 -0.810 -24.832 1.00 88.44 184 LEU A CA 1
ATOM 1380 C C . LEU A 1 184 ? 20.210 -2.271 -25.279 1.00 88.44 184 LEU A C 1
ATOM 1382 O O . LEU A 1 184 ? 21.153 -2.616 -25.993 1.00 88.44 184 LEU A O 1
ATOM 1386 N N . ALA A 1 185 ? 19.235 -3.115 -24.934 1.00 88.00 185 ALA A N 1
ATOM 1387 C CA . ALA A 1 185 ? 19.198 -4.507 -25.371 1.00 88.00 185 ALA A CA 1
ATOM 1388 C C . ALA A 1 185 ? 19.152 -4.616 -26.906 1.00 88.00 185 ALA A C 1
ATOM 1390 O O . ALA A 1 185 ? 19.873 -5.421 -27.501 1.00 88.00 185 ALA A O 1
ATOM 1391 N N . ARG A 1 186 ? 18.377 -3.752 -27.574 1.00 88.38 186 ARG A N 1
ATOM 1392 C CA . ARG A 1 186 ? 18.314 -3.671 -29.041 1.00 88.38 186 ARG A CA 1
ATOM 1393 C C . ARG A 1 186 ? 19.646 -3.234 -29.662 1.00 88.38 186 ARG A C 1
ATOM 1395 O O . ARG A 1 186 ? 20.035 -3.764 -30.704 1.00 88.38 186 ARG A O 1
ATOM 1402 N N . GLN A 1 187 ? 20.346 -2.279 -29.048 1.00 86.75 187 GLN A N 1
ATOM 1403 C CA . GLN A 1 187 ? 21.667 -1.821 -29.497 1.00 86.75 187 GLN A CA 1
ATOM 1404 C C . GLN A 1 187 ? 22.751 -2.890 -29.312 1.00 86.75 187 GLN A C 1
ATOM 1406 O O . GLN A 1 187 ? 23.587 -3.061 -30.202 1.00 86.75 187 GLN A O 1
ATOM 1411 N N . ALA A 1 188 ? 22.718 -3.626 -28.200 1.00 85.12 188 ALA A N 1
ATOM 1412 C CA . ALA A 1 188 ? 23.629 -4.736 -27.933 1.00 85.12 188 ALA A CA 1
ATOM 1413 C C . ALA A 1 188 ? 23.404 -5.895 -28.919 1.00 85.12 188 ALA A C 1
ATOM 1415 O O . ALA A 1 188 ? 24.354 -6.395 -29.514 1.00 85.12 188 ALA A O 1
ATOM 1416 N N . ALA A 1 189 ? 22.144 -6.247 -29.200 1.00 82.31 189 ALA A N 1
ATOM 1417 C CA . ALA A 1 189 ? 21.806 -7.254 -30.209 1.00 82.31 189 ALA A CA 1
ATOM 1418 C C . ALA A 1 189 ? 22.273 -6.873 -31.630 1.00 82.31 189 ALA A C 1
ATOM 1420 O O . ALA A 1 189 ? 22.515 -7.750 -32.460 1.00 82.31 189 ALA A O 1
ATOM 1421 N N . ALA A 1 190 ? 22.411 -5.576 -31.922 1.00 83.06 190 ALA A N 1
ATOM 1422 C CA . ALA A 1 190 ? 22.914 -5.082 -33.201 1.00 83.06 190 ALA A CA 1
ATOM 1423 C C . ALA A 1 190 ? 24.454 -5.114 -33.321 1.00 83.06 190 ALA A C 1
ATOM 1425 O O . ALA A 1 190 ? 24.956 -5.024 -34.441 1.00 83.06 190 ALA A O 1
ATOM 1426 N N . ASN A 1 191 ? 25.197 -5.257 -32.213 1.00 75.69 191 ASN A N 1
ATOM 1427 C CA . ASN A 1 191 ? 26.666 -5.244 -32.174 1.00 75.69 191 ASN A CA 1
ATOM 1428 C C . ASN A 1 191 ? 27.216 -6.491 -31.446 1.00 75.69 191 ASN A C 1
ATOM 1430 O O . ASN A 1 191 ? 27.541 -6.426 -30.263 1.00 75.69 191 ASN A O 1
ATOM 1434 N N . PRO A 1 192 ? 27.348 -7.635 -32.140 1.00 65.31 192 PRO A N 1
ATOM 1435 C CA . PRO A 1 192 ? 27.649 -8.926 -31.513 1.00 65.31 192 PRO A CA 1
ATOM 1436 C C . PRO A 1 192 ? 29.116 -9.138 -31.084 1.00 65.31 192 PRO A C 1
ATOM 1438 O O . PRO A 1 192 ? 29.419 -10.194 -30.535 1.00 65.31 192 PRO A O 1
ATOM 1441 N N . ASP A 1 193 ? 30.025 -8.189 -31.336 1.00 67.12 193 ASP A N 1
ATOM 1442 C CA . ASP A 1 193 ? 31.480 -8.375 -31.152 1.00 67.12 193 ASP A CA 1
ATOM 1443 C C . ASP A 1 193 ? 31.944 -8.290 -29.676 1.00 67.12 193 ASP A C 1
ATOM 1445 O O . ASP A 1 193 ? 33.038 -8.736 -29.356 1.00 67.12 193 ASP A O 1
ATOM 1449 N N . ASP A 1 194 ? 31.092 -7.799 -28.761 1.00 58.88 194 ASP A N 1
ATOM 1450 C CA . ASP A 1 194 ? 31.396 -7.587 -27.326 1.00 58.88 194 ASP A CA 1
ATOM 1451 C C . ASP A 1 194 ? 30.341 -8.219 -26.376 1.00 58.88 194 ASP A C 1
ATOM 1453 O O . ASP A 1 194 ? 30.108 -7.756 -25.259 1.00 58.88 194 ASP A O 1
ATOM 1457 N N . SER A 1 195 ? 29.649 -9.277 -26.812 1.00 58.19 195 SER A N 1
ATOM 1458 C CA . SER A 1 195 ? 28.488 -9.835 -26.096 1.00 58.19 195 SER A CA 1
ATOM 1459 C C . SER A 1 195 ? 28.858 -10.750 -24.911 1.00 58.19 195 SER A C 1
ATOM 1461 O O . SER A 1 195 ? 28.685 -11.969 -24.979 1.00 58.19 195 SER A O 1
ATOM 1463 N N . GLU A 1 196 ? 29.226 -10.177 -23.766 1.00 58.22 196 GLU A N 1
ATOM 1464 C CA . GLU A 1 196 ? 28.655 -10.694 -22.513 1.00 58.22 196 GLU A CA 1
ATOM 1465 C C . GLU A 1 196 ? 27.171 -10.293 -22.556 1.00 58.22 196 GLU A C 1
ATOM 1467 O O . GLU A 1 196 ? 26.847 -9.107 -22.602 1.00 58.22 196 GLU A O 1
ATOM 1472 N N . ALA A 1 197 ? 26.261 -11.264 -22.674 1.00 62.09 197 ALA A N 1
ATOM 1473 C CA . ALA A 1 197 ? 24.828 -10.994 -22.784 1.00 62.09 197 ALA A CA 1
ATOM 1474 C C . ALA A 1 197 ? 24.285 -10.497 -21.434 1.00 62.09 197 ALA A C 1
ATOM 1476 O O . ALA A 1 197 ? 23.718 -11.260 -20.654 1.00 62.09 197 ALA A O 1
ATOM 1477 N N . GLU A 1 198 ? 24.500 -9.218 -21.145 1.00 74.31 198 GLU A N 1
ATOM 1478 C CA . GLU A 1 198 ? 23.916 -8.541 -19.997 1.00 74.31 198 GLU A CA 1
ATOM 1479 C C . GLU A 1 198 ? 22.392 -8.474 -20.174 1.00 74.31 198 GLU A C 1
ATOM 1481 O O . GLU A 1 198 ? 21.878 -7.961 -21.172 1.00 74.31 198 GLU A O 1
ATOM 1486 N N . ASP A 1 199 ? 21.647 -8.998 -19.198 1.00 88.25 199 ASP A N 1
ATOM 1487 C CA . ASP A 1 199 ? 20.184 -8.915 -19.166 1.00 88.25 199 ASP A CA 1
ATOM 1488 C C . ASP A 1 199 ? 19.746 -7.514 -18.708 1.00 88.25 199 ASP A C 1
ATOM 1490 O O . ASP A 1 199 ? 19.308 -7.307 -17.574 1.00 88.25 199 ASP A O 1
ATOM 1494 N N . TYR A 1 200 ? 19.916 -6.523 -19.589 1.00 86.81 200 TYR A N 1
ATOM 1495 C CA . TYR A 1 200 ? 19.594 -5.120 -19.310 1.00 86.81 200 TYR A CA 1
ATOM 1496 C C . TYR A 1 200 ? 18.146 -4.941 -18.846 1.00 86.81 200 TYR A C 1
ATOM 1498 O O . TYR A 1 200 ? 17.876 -4.191 -17.906 1.00 86.81 200 TYR A O 1
ATOM 1506 N N . VAL A 1 201 ? 17.212 -5.656 -19.477 1.00 89.25 201 VAL A N 1
ATOM 1507 C CA . VAL A 1 201 ? 15.788 -5.589 -19.136 1.00 89.25 201 VAL A CA 1
ATOM 1508 C C . VAL A 1 201 ? 15.543 -6.214 -17.763 1.00 89.25 201 VAL A C 1
ATOM 1510 O O . VAL A 1 201 ? 14.877 -5.599 -16.930 1.00 89.25 201 VAL A O 1
ATOM 1513 N N . GLY A 1 202 ? 16.120 -7.383 -17.469 1.00 91.56 202 GLY A N 1
ATOM 1514 C CA . GLY A 1 202 ? 16.020 -8.005 -16.148 1.00 91.56 202 GLY A CA 1
ATOM 1515 C C . GLY A 1 202 ? 16.612 -7.146 -15.026 1.00 91.56 202 GLY A C 1
ATOM 1516 O O . GLY A 1 202 ? 16.018 -7.037 -13.946 1.00 91.56 202 GLY A O 1
ATOM 1517 N N . GLN A 1 203 ? 17.733 -6.463 -15.282 1.00 92.38 203 GLN A N 1
ATOM 1518 C CA . GLN A 1 203 ? 18.324 -5.505 -14.340 1.00 92.38 203 GLN A CA 1
ATOM 1519 C C . GLN A 1 203 ? 17.390 -4.315 -14.090 1.00 92.38 203 GLN A C 1
ATOM 1521 O O . GLN A 1 203 ? 17.123 -3.980 -12.935 1.00 92.38 203 GLN A O 1
ATOM 1526 N N . ALA A 1 204 ? 16.826 -3.733 -15.148 1.00 91.81 204 ALA A N 1
ATOM 1527 C CA . ALA A 1 204 ? 15.884 -2.620 -15.063 1.00 91.81 204 ALA A CA 1
ATOM 1528 C C . ALA A 1 204 ? 14.588 -2.979 -14.315 1.00 91.81 204 ALA A C 1
ATOM 1530 O O . ALA A 1 204 ? 14.095 -2.186 -13.504 1.00 91.81 204 ALA A O 1
ATOM 1531 N N . VAL A 1 205 ? 14.055 -4.188 -14.529 1.00 93.50 205 VAL A N 1
ATOM 1532 C CA . VAL A 1 205 ? 12.914 -4.721 -13.766 1.00 93.50 205 VAL A CA 1
ATOM 1533 C C . VAL A 1 205 ? 13.275 -4.833 -12.286 1.00 93.50 205 VAL A C 1
ATOM 1535 O O . VAL A 1 205 ? 12.546 -4.319 -11.435 1.00 93.50 205 VAL A O 1
ATOM 1538 N N . THR A 1 206 ? 14.424 -5.437 -11.975 1.00 95.62 206 THR A N 1
ATOM 1539 C CA . THR A 1 206 ? 14.888 -5.629 -10.592 1.00 95.62 206 THR A CA 1
ATOM 1540 C C . THR A 1 206 ? 15.122 -4.294 -9.881 1.00 95.62 206 THR A C 1
ATOM 1542 O O . THR A 1 206 ? 14.739 -4.124 -8.718 1.00 95.62 206 THR A O 1
ATOM 1545 N N . GLU A 1 207 ? 15.723 -3.320 -10.567 1.00 93.75 207 GLU A N 1
ATOM 1546 C CA . GLU A 1 207 ? 15.945 -1.970 -10.048 1.00 93.75 207 GLU A CA 1
ATOM 1547 C C . GLU A 1 207 ? 14.616 -1.266 -9.759 1.00 93.75 207 GLU A C 1
ATOM 1549 O O . GLU A 1 207 ? 14.415 -0.741 -8.657 1.00 93.75 207 GLU A O 1
ATOM 1554 N N . THR A 1 208 ? 13.687 -1.314 -10.716 1.00 93.81 208 THR A N 1
ATOM 1555 C CA . THR A 1 208 ? 12.361 -0.702 -10.594 1.00 93.81 208 THR A CA 1
ATOM 1556 C C . THR A 1 208 ? 11.576 -1.318 -9.437 1.00 93.81 208 THR A C 1
ATOM 1558 O O . THR A 1 208 ? 11.049 -0.588 -8.595 1.00 93.81 208 THR A O 1
ATOM 1561 N N . GLU A 1 209 ? 11.544 -2.649 -9.329 1.00 94.81 209 GLU A N 1
ATOM 1562 C CA . GLU A 1 209 ? 10.878 -3.352 -8.228 1.00 94.81 209 GLU A CA 1
ATOM 1563 C C . GLU A 1 209 ? 11.508 -2.992 -6.875 1.00 94.81 209 GLU A C 1
ATOM 1565 O O . GLU A 1 209 ? 10.809 -2.686 -5.904 1.00 94.81 209 GLU A O 1
ATOM 1570 N N . THR A 1 210 ? 12.840 -2.945 -6.809 1.00 96.38 210 THR A N 1
ATOM 1571 C CA . THR A 1 210 ? 13.563 -2.561 -5.592 1.00 96.38 210 THR A CA 1
ATOM 1572 C C . THR A 1 210 ? 13.224 -1.131 -5.166 1.00 96.38 210 THR A C 1
ATOM 1574 O O . THR A 1 210 ? 13.034 -0.861 -3.976 1.00 96.38 210 THR A O 1
ATOM 1577 N N . ALA A 1 211 ? 13.136 -0.196 -6.113 1.00 95.25 211 ALA A N 1
ATOM 1578 C CA . ALA A 1 211 ? 12.751 1.184 -5.841 1.00 95.25 211 ALA A CA 1
ATOM 1579 C C . ALA A 1 211 ? 11.297 1.286 -5.351 1.00 95.25 211 ALA A C 1
ATOM 1581 O O . ALA A 1 211 ? 11.027 1.961 -4.354 1.00 95.25 211 ALA A O 1
ATOM 1582 N N . ILE A 1 212 ? 10.379 0.551 -5.979 1.00 95.94 212 ILE A N 1
ATOM 1583 C CA . ILE A 1 212 ? 8.972 0.463 -5.575 1.00 95.94 212 ILE A CA 1
ATOM 1584 C C . ILE A 1 212 ? 8.844 -0.064 -4.139 1.00 95.94 212 ILE A C 1
ATOM 1586 O O . ILE A 1 212 ? 8.205 0.582 -3.302 1.00 95.94 212 ILE A O 1
ATOM 1590 N N . ARG A 1 213 ? 9.530 -1.166 -3.804 1.00 96.06 213 ARG A N 1
ATOM 1591 C CA . ARG A 1 213 ? 9.517 -1.751 -2.451 1.00 96.06 213 ARG A CA 1
ATOM 1592 C C . ARG A 1 213 ? 10.122 -0.824 -1.391 1.00 96.06 213 ARG A C 1
ATOM 1594 O O . ARG A 1 213 ? 9.694 -0.848 -0.236 1.00 96.06 213 ARG A O 1
ATOM 1601 N N . LYS A 1 214 ? 11.085 0.036 -1.757 1.00 95.94 214 LYS A N 1
ATOM 1602 C CA . LYS A 1 214 ? 11.606 1.091 -0.861 1.00 95.94 214 LYS A CA 1
ATOM 1603 C C . LYS A 1 214 ? 10.551 2.156 -0.546 1.00 95.94 214 LYS A C 1
ATOM 1605 O O . LYS A 1 214 ? 10.532 2.669 0.573 1.00 95.94 214 LYS A O 1
ATOM 1610 N N . ILE A 1 215 ? 9.682 2.492 -1.501 1.00 94.88 215 ILE A N 1
ATOM 1611 C CA . ILE A 1 215 ? 8.589 3.459 -1.309 1.00 94.88 215 ILE A CA 1
ATOM 1612 C C . ILE A 1 215 ? 7.463 2.829 -0.481 1.00 94.88 215 ILE A C 1
ATOM 1614 O O . ILE A 1 215 ? 7.010 3.403 0.516 1.00 94.88 215 ILE A O 1
ATOM 1618 N N . CYS A 1 216 ? 7.027 1.634 -0.873 1.00 94.88 216 CYS A N 1
ATOM 1619 C CA . CYS A 1 216 ? 5.982 0.881 -0.204 1.00 94.88 216 CYS A CA 1
ATOM 1620 C C . CYS A 1 216 ? 6.428 -0.571 -0.012 1.00 94.88 216 CYS A C 1
ATOM 1622 O O . CYS A 1 216 ? 6.426 -1.358 -0.951 1.00 94.88 216 CYS A O 1
ATOM 1624 N N . LYS A 1 217 ? 6.757 -0.938 1.234 1.00 94.44 217 LYS A N 1
ATOM 1625 C CA . LYS A 1 217 ? 7.158 -2.307 1.613 1.00 94.44 217 LYS A CA 1
ATOM 1626 C C . LYS A 1 217 ? 6.142 -3.370 1.161 1.00 94.44 217 LYS A C 1
ATOM 1628 O O . LYS A 1 217 ? 6.539 -4.497 0.897 1.00 94.44 217 LYS A O 1
ATOM 1633 N N . TYR A 1 218 ? 4.860 -3.008 1.133 1.00 93.06 218 TYR A N 1
ATOM 1634 C CA . TYR A 1 218 ? 3.731 -3.908 0.883 1.00 93.06 218 TYR A CA 1
ATOM 1635 C C . TYR A 1 218 ? 3.228 -3.886 -0.567 1.00 93.06 218 TYR A C 1
ATOM 1637 O O . TYR A 1 218 ? 2.160 -4.431 -0.825 1.00 93.06 218 TYR A O 1
ATOM 1645 N N . PHE A 1 219 ? 3.947 -3.222 -1.476 1.00 89.62 219 PHE A N 1
ATOM 1646 C CA . PHE A 1 219 ? 3.664 -3.286 -2.910 1.00 89.62 219 PHE A CA 1
ATOM 1647 C C . PHE A 1 219 ? 3.988 -4.673 -3.466 1.00 89.62 219 PHE A C 1
ATOM 1649 O O . PHE A 1 219 ? 3.189 -5.145 -4.299 1.00 89.62 219 PHE A O 1
#

Secondary structure (DSSP, 8-state):
-PPPPPPPPPPPPP------------------------------------------------------------------------------SSS---TTS--HHHHHHHHHHSTTHHHHHH-TTS-HHHHHHHHHHHHHHTTPPP--HHHHHHHHHHHHHHHHHHHHHIIIIIHHHHHHHHHHHHHHHH-GGG-----HHHHHHHHHHHHHHHH-TT-

pLDDT: mean 71.7, std 25.22, range [31.39, 97.62]